Protein AF-A0A1Y4H866-F1 (afdb_monomer_lite)

Sequence (263 aa):
MHLIFSERKLLPEPDIKRATRSVLYDETGKRVRTKKEITGEDGQIRKGCTVIKKGEVYESHLFTVKDDKFKSEPFLREVKEIYTDLINRHISDPEQQLKVFDKNSVYLPTKKIGKNNPKAAEIEADNAARQEWNRTADMALLSGISEAKILEVKQTEIHEKASQSIKSKGWLPNLFRRIVAKAKDFLQNLIREKDMPPKPTLDIDMAEFRYMRNLMIKVQDKAREIKTLQDKVLPQLKQQLADTKGLFKGKERKALEVKIKET

pLDDT: mean 83.01, std 7.85, range [55.38, 96.31]

Foldseek 3Di:
DDDDDPQKDFDPDKPWDFAQAKWKAALVRDTDDDPVVQADPVRHGPPRIDIHHGGGTDDIHGIDDGDCCCVDPVSVVVVVVVVLVVVQVVDPDPVPRDPVPPPLFLADDQDDADPPDPCRVLSVLLRVLRVLSVVLVVLLVVLVNDRVVSSVLCCVQQVVQVVVCCVPPNDDSVSNSVSSVVSSVVSVVVSVVSPDDPDDDPPDDPVVVVVVVVVVVVVVVVVVVVCCCVVPVLVVLVVVLVVPDDPPCVVVNVVSVVVSVVD

Radius of gyration: 46.38 Å; chains: 1; bounding box: 94×45×142 Å

Structure (mmCIF, N/CA/C/O backbone):
data_AF-A0A1Y4H866-F1
#
_entry.id   AF-A0A1Y4H866-F1
#
loop_
_atom_site.group_PDB
_atom_site.id
_atom_site.type_symbol
_atom_site.label_atom_id
_atom_site.label_alt_id
_atom_site.label_comp_id
_atom_site.label_asym_id
_atom_site.label_entity_id
_atom_site.label_seq_id
_atom_site.pdbx_PDB_ins_code
_atom_site.Cartn_x
_atom_site.Cartn_y
_atom_site.Cartn_z
_atom_site.occupancy
_atom_site.B_iso_or_equiv
_atom_site.auth_seq_id
_atom_site.auth_comp_id
_atom_site.auth_asym_id
_atom_site.auth_atom_id
_atom_site.pdbx_PDB_model_num
ATOM 1 N N . MET A 1 1 ? 1.842 -8.887 -15.127 1.00 55.38 1 MET A N 1
ATOM 2 C CA . MET A 1 1 ? 2.312 -9.384 -16.441 1.00 55.38 1 MET A CA 1
ATOM 3 C C . MET A 1 1 ? 3.584 -8.661 -16.846 1.00 55.38 1 MET A C 1
ATOM 5 O O . MET A 1 1 ? 3.682 -7.462 -16.604 1.00 55.38 1 MET A O 1
ATOM 9 N N . HIS A 1 2 ? 4.545 -9.374 -17.434 1.00 57.66 2 HIS A N 1
ATOM 10 C CA . HIS A 1 2 ? 5.769 -8.793 -17.990 1.00 57.66 2 HIS A CA 1
ATOM 11 C C . HIS A 1 2 ? 5.734 -8.976 -19.510 1.00 57.66 2 HIS A C 1
ATOM 13 O O . HIS A 1 2 ? 5.707 -10.107 -19.980 1.00 57.66 2 HIS A O 1
ATOM 19 N N . LEU A 1 3 ? 5.697 -7.875 -20.263 1.00 64.75 3 LEU A N 1
ATOM 20 C CA . LEU A 1 3 ? 5.740 -7.893 -21.727 1.00 64.75 3 LEU A CA 1
ATOM 21 C C . LEU A 1 3 ? 7.200 -7.777 -22.178 1.00 64.75 3 LEU A C 1
ATOM 23 O O . LEU A 1 3 ? 7.911 -6.874 -21.728 1.00 64.75 3 LEU A O 1
ATOM 27 N N . ILE A 1 4 ? 7.645 -8.693 -23.040 1.00 67.75 4 ILE A N 1
ATOM 28 C CA . ILE A 1 4 ? 8.992 -8.699 -23.619 1.00 67.75 4 ILE A CA 1
ATOM 29 C C . ILE A 1 4 ? 8.857 -8.345 -25.098 1.00 67.75 4 ILE A C 1
ATOM 31 O O . ILE A 1 4 ? 8.162 -9.036 -25.837 1.00 67.75 4 ILE A O 1
ATOM 35 N N . PHE A 1 5 ? 9.522 -7.272 -25.524 1.00 70.25 5 PHE A N 1
ATOM 36 C CA . PHE A 1 5 ? 9.518 -6.823 -26.914 1.00 70.25 5 PHE A CA 1
ATOM 37 C C . PHE A 1 5 ? 10.881 -7.049 -27.554 1.00 70.25 5 PHE A C 1
ATOM 39 O O . PHE A 1 5 ? 11.921 -6.828 -26.930 1.00 70.25 5 PHE A O 1
ATOM 46 N N . SER A 1 6 ? 10.883 -7.431 -28.829 1.00 75.94 6 SER A N 1
ATOM 47 C CA . SER A 1 6 ? 12.084 -7.398 -29.656 1.00 75.94 6 SER A CA 1
ATOM 48 C C . SER A 1 6 ? 12.411 -5.943 -30.016 1.00 75.94 6 SER A C 1
ATOM 50 O O . SER A 1 6 ? 11.954 -5.424 -31.031 1.00 75.94 6 SER A O 1
ATOM 52 N N . GLU A 1 7 ? 13.211 -5.276 -29.180 1.00 79.06 7 GLU A N 1
ATOM 53 C CA . GLU A 1 7 ? 13.666 -3.884 -29.390 1.00 79.06 7 GLU A CA 1
ATOM 54 C C . GLU A 1 7 ? 14.573 -3.711 -30.624 1.00 79.06 7 GLU A C 1
ATOM 56 O O . GLU A 1 7 ? 14.937 -2.591 -30.984 1.00 79.06 7 GLU A O 1
ATOM 61 N N . ARG A 1 8 ? 15.009 -4.821 -31.230 1.00 81.00 8 ARG A N 1
ATOM 62 C CA . ARG A 1 8 ? 15.914 -4.857 -32.378 1.00 81.00 8 ARG A CA 1
ATOM 63 C C . ARG A 1 8 ? 15.348 -5.763 -33.458 1.00 81.00 8 ARG A C 1
ATOM 65 O O . ARG A 1 8 ? 14.763 -6.801 -33.150 1.00 81.00 8 ARG A O 1
ATOM 72 N N . LYS A 1 9 ? 15.576 -5.389 -34.713 1.00 82.31 9 LYS A N 1
ATOM 73 C CA . LYS A 1 9 ? 15.260 -6.213 -35.881 1.00 82.31 9 LYS A CA 1
ATOM 74 C C . LYS A 1 9 ? 16.541 -6.830 -36.425 1.00 82.31 9 LYS A C 1
ATOM 76 O O . LYS A 1 9 ? 17.627 -6.280 -36.231 1.00 82.31 9 LYS A O 1
ATOM 81 N N . LEU A 1 10 ? 16.409 -7.984 -37.070 1.00 84.62 10 LEU A N 1
ATOM 82 C CA . LEU A 1 10 ? 17.507 -8.591 -37.813 1.00 84.62 10 LEU A CA 1
ATOM 83 C C . LEU A 1 10 ? 17.876 -7.662 -38.978 1.00 84.62 10 LEU A C 1
ATOM 85 O O . LEU A 1 10 ? 16.984 -7.160 -39.665 1.00 84.62 10 LEU A O 1
ATOM 89 N N . LEU A 1 11 ? 19.168 -7.408 -39.172 1.00 82.88 11 LEU A N 1
ATOM 90 C CA . LEU A 1 11 ? 19.637 -6.699 -40.358 1.00 82.88 11 LEU A CA 1
ATOM 91 C C . LEU A 1 11 ? 19.456 -7.602 -41.592 1.00 82.88 11 LEU A C 1
ATOM 93 O O . LEU A 1 11 ? 19.709 -8.803 -41.489 1.00 82.88 11 LEU A O 1
ATOM 97 N N . PRO A 1 12 ? 19.028 -7.055 -42.746 1.00 80.62 12 PRO A N 1
ATOM 98 C CA . PRO A 1 12 ? 18.899 -7.834 -43.978 1.00 80.62 12 PRO A CA 1
ATOM 99 C C . PRO A 1 12 ? 20.251 -8.394 -44.440 1.00 80.62 12 PRO A C 1
ATOM 101 O O . PRO A 1 12 ? 20.313 -9.511 -44.943 1.00 80.62 12 PRO A O 1
ATOM 104 N N . GLU A 1 13 ? 21.333 -7.655 -44.190 1.00 81.31 13 GLU A N 1
ATOM 105 C CA . GLU A 1 13 ? 22.706 -8.108 -44.383 1.00 81.31 13 GLU A CA 1
ATOM 106 C C . GLU A 1 13 ? 23.484 -7.923 -43.071 1.00 81.31 13 GLU A C 1
ATOM 108 O O . GLU A 1 13 ? 23.478 -6.823 -42.508 1.00 81.31 13 GLU A O 1
ATOM 113 N N . PRO A 1 14 ? 24.127 -8.975 -42.535 1.00 80.31 14 PRO A N 1
ATOM 114 C CA . PRO A 1 14 ? 24.898 -8.866 -41.304 1.00 80.31 14 PRO A CA 1
ATOM 115 C C . PRO A 1 14 ? 26.191 -8.079 -41.553 1.00 80.31 14 PRO A C 1
ATOM 117 O O . PRO A 1 14 ? 26.956 -8.399 -42.463 1.00 80.31 14 PRO A O 1
ATOM 120 N N . ASP A 1 15 ? 26.480 -7.093 -40.702 1.00 78.81 15 ASP A N 1
ATOM 121 C CA . ASP A 1 15 ? 27.763 -6.387 -40.733 1.00 78.81 15 ASP A CA 1
ATOM 122 C C . ASP A 1 15 ? 28.822 -7.265 -40.050 1.00 78.81 15 ASP A C 1
ATOM 124 O O . ASP A 1 15 ? 28.868 -7.409 -38.824 1.00 78.81 15 ASP A O 1
ATOM 128 N N . ILE A 1 16 ? 29.619 -7.947 -40.874 1.00 81.19 16 ILE A N 1
ATOM 129 C CA . ILE A 1 16 ? 30.634 -8.913 -40.454 1.00 81.19 16 ILE A CA 1
ATOM 130 C C . ILE A 1 16 ? 32.011 -8.309 -40.715 1.00 81.19 16 ILE A C 1
ATOM 132 O O . ILE A 1 16 ? 32.493 -8.286 -41.853 1.00 81.19 16 ILE A O 1
ATOM 136 N N . LYS A 1 17 ? 32.705 -7.897 -39.651 1.00 81.19 17 LYS A N 1
ATOM 137 C CA . LYS A 1 17 ? 34.075 -7.396 -39.771 1.00 81.19 17 LYS A CA 1
ATOM 138 C C . LYS A 1 17 ? 35.058 -8.559 -39.794 1.00 81.19 17 LYS A C 1
ATOM 140 O O . LYS A 1 17 ? 35.229 -9.298 -38.819 1.00 81.19 17 LYS A O 1
ATOM 145 N N . ARG A 1 18 ? 35.727 -8.705 -40.937 1.00 82.25 18 ARG A N 1
ATOM 146 C CA . ARG A 1 18 ? 36.783 -9.697 -41.166 1.00 82.25 18 ARG A CA 1
ATOM 147 C C . ARG A 1 18 ? 38.153 -9.068 -40.978 1.00 82.25 18 ARG A C 1
ATOM 149 O O . ARG A 1 18 ? 38.421 -7.960 -41.441 1.00 82.25 18 ARG A O 1
ATOM 156 N N . ALA A 1 19 ? 39.044 -9.794 -40.318 1.00 80.88 19 ALA A N 1
ATOM 157 C CA . ALA A 1 19 ? 40.406 -9.345 -40.093 1.00 80.88 19 ALA A CA 1
ATOM 158 C C . ALA A 1 19 ? 41.196 -9.329 -41.417 1.00 80.88 19 ALA A C 1
ATOM 160 O O . ALA A 1 19 ? 41.530 -10.374 -41.973 1.00 80.88 19 ALA A O 1
ATOM 161 N N . THR A 1 20 ? 41.551 -8.145 -41.922 1.00 74.88 20 THR A N 1
ATOM 162 C CA . THR A 1 20 ? 42.418 -7.985 -43.111 1.00 74.88 20 THR A CA 1
ATOM 163 C C . THR A 1 20 ? 43.868 -8.408 -42.858 1.00 74.88 20 THR A C 1
ATOM 165 O O . THR A 1 20 ? 44.584 -8.783 -43.787 1.00 74.88 20 THR A O 1
ATOM 168 N N . ARG A 1 21 ? 44.301 -8.389 -41.594 1.00 78.12 21 ARG A N 1
ATOM 169 C CA . ARG A 1 21 ? 45.592 -8.884 -41.090 1.00 78.12 21 ARG A CA 1
ATOM 170 C C . ARG A 1 21 ? 45.378 -9.538 -39.730 1.00 78.12 21 ARG A C 1
ATOM 172 O O . ARG A 1 21 ? 44.394 -9.214 -39.074 1.00 78.12 21 ARG A O 1
ATOM 179 N N . SER A 1 22 ? 46.297 -10.396 -39.291 1.00 81.62 22 SER A N 1
ATOM 180 C CA . SER A 1 22 ? 46.205 -11.007 -37.961 1.00 81.62 22 SER A CA 1
ATOM 181 C C . SER A 1 22 ? 46.124 -9.936 -36.867 1.00 81.62 22 SER A C 1
ATOM 183 O O . SER A 1 22 ? 46.970 -9.037 -36.820 1.00 81.62 22 SER A O 1
ATOM 185 N N . VAL A 1 23 ? 45.112 -10.026 -36.007 1.00 82.00 23 VAL A N 1
ATOM 186 C CA . VAL A 1 23 ? 44.887 -9.115 -34.878 1.00 82.00 23 VAL A CA 1
ATOM 187 C C . VAL A 1 23 ? 45.177 -9.870 -33.586 1.00 82.00 23 VAL A C 1
ATOM 189 O O . VAL A 1 23 ? 44.741 -11.005 -33.417 1.00 82.00 23 VAL A O 1
ATOM 192 N N . LEU A 1 24 ? 45.954 -9.252 -32.700 1.00 83.69 24 LEU A N 1
ATOM 193 C CA . LEU A 1 24 ? 46.428 -9.850 -31.456 1.00 83.69 24 LEU A CA 1
ATOM 194 C C . LEU A 1 24 ? 45.836 -9.080 -30.277 1.00 83.69 24 LEU A C 1
ATOM 196 O O . LEU A 1 24 ? 45.840 -7.846 -30.303 1.00 83.69 24 LEU A O 1
ATOM 200 N N . TYR A 1 25 ? 45.362 -9.799 -29.265 1.00 82.31 25 TYR A N 1
ATOM 201 C CA . TYR A 1 25 ? 44.835 -9.240 -28.023 1.00 82.31 25 TYR A CA 1
ATOM 202 C C . TYR A 1 25 ? 45.591 -9.810 -26.823 1.00 82.31 25 TYR A C 1
ATOM 204 O O . TYR A 1 25 ? 45.854 -11.015 -26.785 1.00 82.31 25 TYR A O 1
ATOM 212 N N . ASP A 1 26 ? 45.939 -8.941 -25.873 1.00 81.19 26 ASP A N 1
ATOM 213 C CA . ASP A 1 26 ? 46.506 -9.342 -24.583 1.00 81.19 26 ASP A CA 1
ATOM 214 C C . ASP A 1 26 ? 45.442 -9.918 -23.633 1.00 81.19 26 ASP A C 1
ATOM 216 O O . ASP A 1 26 ? 44.251 -9.957 -23.946 1.00 81.19 26 ASP A O 1
ATOM 220 N N . GLU A 1 27 ? 45.880 -10.332 -22.444 1.00 81.62 27 GLU A N 1
ATOM 221 C CA . GLU A 1 27 ? 45.043 -10.888 -21.370 1.00 81.62 27 GLU A CA 1
ATOM 222 C C . GLU A 1 27 ? 43.963 -9.906 -20.869 1.00 81.62 27 GLU A C 1
ATOM 224 O O . GLU A 1 27 ? 42.974 -10.321 -20.270 1.00 81.62 27 GLU A O 1
ATOM 229 N N . THR A 1 28 ? 44.118 -8.604 -21.141 1.00 78.62 28 THR A N 1
ATOM 230 C CA . THR A 1 28 ? 43.157 -7.549 -20.776 1.00 78.62 28 THR A CA 1
ATOM 231 C C . THR A 1 28 ? 42.205 -7.171 -21.915 1.00 78.62 28 THR A C 1
ATOM 233 O O . THR A 1 28 ? 41.346 -6.305 -21.740 1.00 78.62 28 THR A O 1
ATOM 236 N N . GLY A 1 29 ? 42.338 -7.806 -23.086 1.00 76.44 29 GLY A N 1
ATOM 237 C CA . GLY A 1 29 ? 41.545 -7.513 -24.279 1.00 76.44 29 GLY A CA 1
ATOM 238 C C . GLY A 1 29 ? 41.996 -6.264 -25.046 1.00 76.44 29 GLY A C 1
ATOM 239 O O . GLY A 1 29 ? 41.266 -5.787 -25.920 1.00 76.44 29 GLY A O 1
ATOM 240 N N . LYS A 1 30 ? 43.185 -5.713 -24.765 1.00 82.12 30 LYS A N 1
ATOM 241 C CA . LYS A 1 30 ? 43.762 -4.606 -25.542 1.00 82.12 30 LYS A CA 1
ATOM 242 C C . LYS A 1 30 ? 44.491 -5.133 -26.768 1.00 82.12 30 LYS A C 1
ATOM 244 O O . LYS A 1 30 ? 45.112 -6.192 -26.757 1.00 82.12 30 LYS A O 1
ATOM 249 N N . ARG A 1 31 ? 44.420 -4.363 -27.856 1.00 80.94 31 ARG A N 1
ATOM 250 C CA . ARG A 1 31 ? 45.059 -4.717 -29.124 1.00 80.94 31 ARG A CA 1
ATOM 251 C C . ARG A 1 31 ? 46.572 -4.533 -29.039 1.00 80.94 31 ARG A C 1
ATOM 253 O O . ARG A 1 31 ? 47.057 -3.429 -28.806 1.00 80.94 31 ARG A O 1
ATOM 260 N N . VAL A 1 32 ? 47.289 -5.593 -29.369 1.00 80.69 32 VAL A N 1
ATOM 261 C CA . VAL A 1 32 ? 48.746 -5.672 -29.347 1.00 80.69 32 VAL A CA 1
ATOM 262 C C . VAL A 1 32 ? 49.313 -5.660 -30.768 1.00 80.69 32 VAL A C 1
ATOM 264 O O . VAL A 1 32 ? 48.685 -6.153 -31.711 1.00 80.69 32 VAL A O 1
ATOM 267 N N . ARG A 1 33 ? 50.496 -5.058 -30.953 1.00 74.44 33 ARG A N 1
ATOM 268 C CA . ARG A 1 33 ? 51.146 -4.950 -32.273 1.00 74.44 33 ARG A CA 1
ATOM 269 C C . ARG A 1 33 ? 51.961 -6.188 -32.632 1.00 74.44 33 ARG A C 1
ATOM 271 O O . ARG A 1 33 ? 52.024 -6.539 -33.809 1.00 74.44 33 ARG A O 1
ATOM 278 N N . THR A 1 34 ? 52.552 -6.854 -31.644 1.00 76.44 34 THR A N 1
ATOM 279 C CA . THR A 1 34 ? 53.580 -7.874 -31.875 1.00 76.44 34 THR A CA 1
ATOM 280 C C . THR A 1 34 ? 53.239 -9.200 -31.209 1.00 76.44 34 THR A C 1
ATOM 282 O O . THR A 1 34 ? 52.856 -9.250 -30.047 1.00 76.44 34 THR A O 1
ATOM 285 N N . LYS A 1 35 ? 53.463 -10.3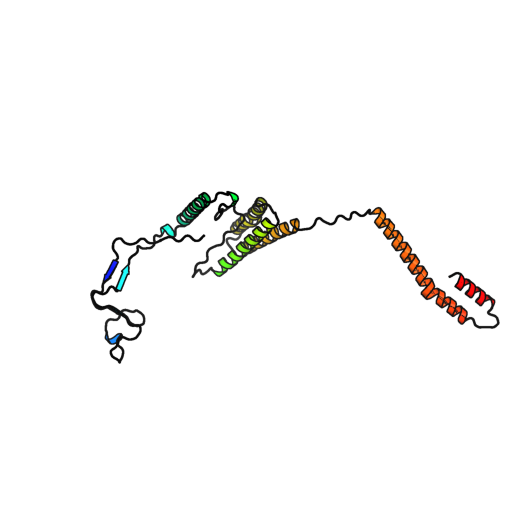16 -31.913 1.00 74.31 35 LYS A N 1
ATOM 286 C CA . LYS A 1 35 ? 53.209 -11.667 -31.377 1.00 74.31 35 LYS A CA 1
ATOM 287 C C . LYS A 1 35 ? 54.083 -12.004 -30.160 1.00 74.31 35 LYS A C 1
ATOM 289 O O . LYS A 1 35 ? 53.663 -12.782 -29.313 1.00 74.31 35 LYS A O 1
ATOM 294 N N . LYS A 1 36 ? 55.259 -11.379 -30.036 1.00 75.25 36 LYS A N 1
ATOM 295 C CA . LYS A 1 36 ? 56.174 -11.559 -28.896 1.00 75.25 36 LYS A CA 1
ATOM 296 C C . LYS A 1 36 ? 55.537 -11.192 -27.551 1.00 75.25 36 LYS A C 1
ATOM 298 O O . LYS A 1 36 ? 55.821 -11.841 -26.560 1.00 75.25 36 LYS A O 1
ATOM 303 N N . GLU A 1 37 ? 54.649 -10.204 -27.535 1.00 73.44 37 GLU A N 1
ATOM 304 C CA . GLU A 1 37 ? 54.013 -9.701 -26.309 1.00 73.44 37 GLU A CA 1
ATOM 305 C C . GLU A 1 37 ? 52.964 -10.673 -25.738 1.00 73.44 37 GLU A C 1
ATOM 307 O O . GLU A 1 37 ? 52.716 -10.679 -24.539 1.00 73.44 37 GLU A O 1
ATOM 312 N N . ILE A 1 38 ? 52.386 -11.535 -26.579 1.00 75.06 38 ILE A N 1
ATOM 313 C CA . ILE A 1 38 ? 51.362 -12.518 -26.183 1.00 75.06 38 ILE A CA 1
ATOM 314 C C . ILE A 1 38 ? 51.904 -13.951 -26.079 1.00 75.06 38 ILE A C 1
ATOM 316 O O . ILE A 1 38 ? 51.159 -14.873 -25.742 1.00 75.06 38 ILE A O 1
ATOM 320 N N . THR A 1 39 ? 53.179 -14.155 -26.416 1.00 77.00 39 THR A N 1
ATOM 321 C CA . THR A 1 39 ? 53.835 -15.467 -26.389 1.00 77.00 39 THR A CA 1
ATOM 322 C C . THR A 1 39 ? 54.546 -15.629 -25.041 1.00 77.00 39 THR A C 1
ATOM 324 O O . THR A 1 39 ? 55.224 -14.715 -24.570 1.00 77.00 39 THR A O 1
ATOM 327 N N . GLY A 1 40 ? 54.315 -16.750 -24.360 1.00 77.94 40 GLY A N 1
ATOM 328 C CA . GLY A 1 40 ? 55.024 -17.121 -23.134 1.00 77.94 40 GLY A CA 1
ATOM 329 C C . GLY A 1 40 ? 56.446 -17.602 -23.422 1.00 77.94 40 GLY A C 1
ATOM 330 O O . GLY A 1 40 ? 56.820 -17.790 -24.580 1.00 77.94 40 GLY A O 1
ATOM 331 N N . GLU A 1 41 ? 57.232 -17.823 -22.370 1.00 72.50 41 GLU A N 1
ATOM 332 C CA . GLU A 1 41 ? 58.602 -18.355 -22.479 1.00 72.50 41 GLU A CA 1
ATOM 333 C C . GLU A 1 41 ? 58.634 -19.739 -23.161 1.00 72.50 41 GLU A C 1
ATOM 335 O O . GLU A 1 41 ? 59.573 -20.046 -23.888 1.00 72.50 41 GLU A O 1
ATOM 340 N N . ASP A 1 42 ? 57.533 -20.494 -23.074 1.00 71.50 42 ASP A N 1
ATOM 341 C CA . ASP A 1 42 ? 57.345 -21.814 -23.697 1.00 71.50 42 ASP A CA 1
ATOM 342 C C . ASP A 1 42 ? 56.988 -21.768 -25.201 1.00 71.50 42 ASP A C 1
ATOM 344 O O . ASP A 1 42 ? 56.638 -22.784 -25.804 1.00 71.50 42 ASP A O 1
ATOM 348 N N . GLY A 1 43 ? 56.976 -20.585 -25.829 1.00 70.81 43 GLY A N 1
ATOM 349 C CA . GLY A 1 43 ? 56.615 -20.417 -27.246 1.00 70.81 43 GLY A CA 1
ATOM 350 C C . GLY A 1 43 ? 55.117 -20.565 -27.563 1.00 70.81 43 GLY A C 1
ATOM 351 O O . GLY A 1 43 ? 54.705 -20.383 -28.713 1.00 70.81 43 GLY A O 1
ATOM 352 N N . GLN A 1 44 ? 54.285 -20.849 -26.557 1.00 77.38 44 GLN A N 1
ATOM 353 C CA . GLN A 1 44 ? 52.825 -20.915 -26.668 1.00 77.38 44 GLN A CA 1
ATOM 354 C C . GLN A 1 44 ? 52.162 -19.569 -26.331 1.00 77.38 44 GLN A C 1
ATOM 356 O O . GLN A 1 44 ? 52.740 -18.716 -25.656 1.00 77.38 44 GLN A O 1
ATOM 361 N N . ILE A 1 45 ? 50.934 -19.358 -26.817 1.00 77.50 45 ILE A N 1
ATOM 362 C CA . ILE A 1 45 ? 50.145 -18.156 -26.504 1.00 77.50 45 ILE A CA 1
ATOM 363 C C . ILE A 1 45 ? 49.735 -18.216 -25.026 1.00 77.50 45 ILE A C 1
ATOM 365 O O . ILE A 1 45 ? 49.219 -19.238 -24.572 1.00 77.50 45 ILE A O 1
ATOM 369 N N . ARG A 1 46 ? 49.961 -17.129 -24.277 1.00 77.69 46 ARG A N 1
ATOM 370 C CA . ARG A 1 46 ? 49.602 -17.050 -22.852 1.00 77.69 46 ARG A CA 1
ATOM 371 C C . ARG A 1 46 ? 48.096 -17.235 -22.656 1.00 77.69 46 ARG A C 1
ATOM 373 O O . ARG A 1 46 ? 47.292 -16.799 -23.484 1.00 77.69 46 ARG A O 1
ATOM 380 N N . LYS A 1 47 ? 47.705 -17.884 -21.555 1.00 76.00 47 LYS A N 1
ATOM 381 C CA . LYS A 1 47 ? 46.294 -18.127 -21.219 1.00 76.00 47 LYS A CA 1
ATOM 382 C C . LYS A 1 47 ? 45.562 -16.785 -21.087 1.00 76.00 47 LYS A C 1
ATOM 384 O O . LYS A 1 47 ? 45.903 -15.994 -20.222 1.00 76.00 47 LYS A O 1
ATOM 389 N N . GLY A 1 48 ? 44.562 -16.549 -21.938 1.00 75.69 48 GLY A N 1
ATOM 390 C CA . GLY A 1 48 ? 43.789 -15.298 -21.976 1.00 75.69 48 GLY A CA 1
ATOM 391 C C . GLY A 1 48 ? 44.119 -14.376 -23.156 1.00 75.69 48 GLY A C 1
ATOM 392 O O . GLY A 1 48 ? 43.308 -13.517 -23.489 1.00 75.69 48 GLY A O 1
ATOM 393 N N . CYS A 1 49 ? 45.240 -14.588 -23.853 1.00 78.69 49 CYS A N 1
ATOM 394 C CA . CYS A 1 49 ? 45.552 -13.874 -25.092 1.00 78.69 49 CYS A CA 1
ATOM 395 C C . CYS A 1 49 ? 44.799 -14.484 -26.284 1.00 78.69 49 CYS A C 1
ATOM 397 O O . CYS A 1 49 ? 44.781 -15.703 -26.466 1.00 78.69 49 CYS A O 1
ATOM 399 N N . THR A 1 50 ? 44.220 -13.638 -27.140 1.00 78.38 50 THR A N 1
ATOM 400 C CA . THR A 1 50 ? 43.433 -14.081 -28.307 1.00 78.38 50 THR A CA 1
ATOM 401 C C . THR A 1 50 ? 44.111 -13.656 -29.607 1.00 78.38 50 THR A C 1
ATOM 403 O O . THR A 1 50 ? 44.498 -12.498 -29.773 1.00 78.38 50 THR A O 1
ATOM 406 N N . VAL A 1 51 ? 44.249 -14.588 -30.554 1.00 82.12 51 VAL A N 1
ATOM 407 C CA . VAL A 1 51 ? 44.807 -14.327 -31.888 1.00 82.12 51 VAL A CA 1
ATOM 408 C C . VAL A 1 51 ? 43.737 -14.580 -32.927 1.00 82.12 51 VAL A C 1
ATOM 410 O O . VAL A 1 51 ? 43.305 -15.714 -33.096 1.00 82.12 51 VAL A O 1
ATOM 413 N N . ILE A 1 52 ? 43.364 -13.529 -33.648 1.00 82.19 52 ILE A N 1
ATOM 414 C CA . ILE A 1 52 ? 42.430 -13.612 -34.765 1.00 82.19 52 ILE A CA 1
ATOM 415 C C . ILE A 1 52 ? 43.247 -13.591 -36.048 1.00 82.19 52 ILE A C 1
ATOM 417 O O . ILE A 1 52 ? 43.972 -12.628 -36.319 1.00 82.19 52 ILE A O 1
ATOM 421 N N . LYS A 1 53 ? 43.185 -14.667 -36.829 1.00 83.06 53 LYS A N 1
ATOM 422 C CA . LYS A 1 53 ? 43.956 -14.799 -38.068 1.00 83.06 53 LYS A CA 1
ATOM 423 C C . LYS A 1 53 ? 43.345 -13.956 -39.182 1.00 83.06 53 LYS A C 1
ATOM 425 O O . LYS A 1 53 ? 42.188 -13.546 -39.148 1.00 83.06 53 LYS A O 1
ATOM 430 N N . LYS A 1 54 ? 44.148 -13.698 -40.214 1.00 82.25 54 LYS A N 1
ATOM 431 C CA . LYS A 1 54 ? 43.671 -13.029 -41.427 1.00 82.25 54 LYS A CA 1
ATOM 432 C C . LYS A 1 54 ? 42.527 -13.844 -42.045 1.00 82.25 54 LYS A C 1
ATOM 434 O O . LYS A 1 54 ? 42.689 -15.035 -42.280 1.00 82.25 54 LYS A O 1
ATOM 439 N N . GLY A 1 55 ? 41.404 -13.187 -42.319 1.00 77.44 55 GLY A N 1
ATOM 440 C CA . GLY A 1 55 ? 40.190 -13.792 -42.875 1.00 77.44 55 GLY A CA 1
ATOM 441 C C . GLY A 1 55 ? 39.168 -14.260 -41.834 1.00 77.44 55 GLY A C 1
ATOM 442 O O . GLY A 1 55 ? 38.007 -14.459 -42.198 1.00 77.44 55 GLY A O 1
ATOM 443 N N . GLU A 1 56 ? 39.555 -14.373 -40.559 1.00 81.94 56 GLU A N 1
ATOM 444 C CA . GLU A 1 56 ? 38.631 -14.709 -39.474 1.00 81.94 56 GLU A CA 1
ATOM 445 C C . GLU A 1 56 ? 37.753 -13.503 -39.106 1.00 81.94 56 GLU A C 1
ATOM 447 O O . GLU A 1 56 ? 38.149 -12.336 -39.226 1.00 81.94 56 GLU A O 1
ATOM 452 N N . VAL A 1 57 ? 36.522 -13.798 -38.694 1.00 80.56 57 VAL A N 1
ATOM 453 C CA . VAL A 1 57 ? 35.545 -12.805 -38.243 1.00 80.56 57 VAL A CA 1
ATOM 454 C C . VAL A 1 57 ? 35.862 -12.448 -36.799 1.00 80.56 57 VAL A C 1
ATOM 456 O O . VAL A 1 57 ? 35.914 -13.336 -35.953 1.00 80.56 57 VAL A O 1
ATOM 459 N N . TYR A 1 58 ? 36.060 -11.161 -36.516 1.00 75.31 58 TYR A N 1
ATOM 460 C CA . TYR A 1 58 ? 36.305 -10.692 -35.147 1.00 75.31 58 TYR A CA 1
ATOM 461 C C . TYR A 1 58 ? 35.117 -9.958 -34.531 1.00 75.31 58 TYR A C 1
ATOM 463 O O . TYR A 1 58 ? 35.033 -9.848 -33.312 1.00 75.31 58 TYR A O 1
ATOM 471 N N . GLU A 1 59 ? 34.200 -9.452 -35.353 1.00 79.38 59 GLU A N 1
ATOM 472 C CA . GLU A 1 59 ? 33.001 -8.764 -34.892 1.00 79.38 59 GLU A CA 1
ATOM 473 C C . GLU A 1 59 ? 31.858 -9.044 -35.868 1.00 79.38 59 GLU A C 1
ATOM 475 O O . GLU A 1 59 ? 32.051 -9.035 -37.086 1.00 79.38 59 GLU A O 1
ATOM 480 N N . SER A 1 60 ? 30.673 -9.321 -35.329 1.00 79.12 60 SER A N 1
ATOM 481 C CA . SER A 1 60 ? 29.458 -9.496 -36.122 1.00 79.12 60 SER A CA 1
ATOM 482 C C . SER A 1 60 ? 28.321 -8.699 -35.490 1.00 79.12 60 SER A C 1
ATOM 484 O O . SER A 1 60 ? 27.984 -8.886 -34.319 1.00 79.12 60 SER A O 1
ATOM 486 N N . HIS A 1 61 ? 27.734 -7.789 -36.261 1.00 79.81 61 HIS A N 1
ATOM 487 C CA . HIS A 1 61 ? 26.527 -7.064 -35.888 1.00 79.81 61 HIS A CA 1
ATOM 488 C C . HIS A 1 61 ? 25.361 -7.598 -36.722 1.00 79.81 61 HIS A C 1
ATOM 490 O O . HIS A 1 61 ? 25.221 -7.293 -37.902 1.00 79.81 61 HIS A O 1
ATOM 496 N N . LEU A 1 62 ? 24.525 -8.428 -36.093 1.00 82.56 62 LEU A N 1
ATOM 497 C CA . LEU A 1 62 ? 23.374 -9.068 -36.743 1.00 82.56 62 LEU A CA 1
ATOM 498 C C . LEU A 1 62 ? 22.071 -8.269 -36.589 1.00 82.56 62 LEU A C 1
ATOM 500 O O . LEU A 1 62 ? 21.091 -8.534 -37.279 1.00 82.56 62 LEU A O 1
ATOM 504 N N . PHE A 1 63 ? 22.033 -7.320 -35.656 1.00 84.81 63 PHE A N 1
ATOM 505 C CA . PHE A 1 63 ? 20.813 -6.627 -35.256 1.00 84.81 63 PHE A CA 1
ATOM 506 C C . PHE A 1 63 ? 20.956 -5.118 -35.403 1.00 84.81 63 PHE A C 1
ATOM 508 O O . PHE A 1 63 ? 22.040 -4.567 -35.212 1.00 84.81 63 PHE A O 1
ATOM 515 N N . THR A 1 64 ? 19.835 -4.446 -35.656 1.00 81.44 64 THR A N 1
ATOM 516 C CA . THR A 1 64 ? 19.761 -2.984 -35.650 1.00 81.44 64 THR A CA 1
ATOM 517 C C . THR A 1 64 ? 20.070 -2.408 -34.266 1.00 81.44 64 THR A C 1
ATOM 519 O O . THR A 1 64 ? 19.988 -3.086 -33.232 1.00 81.44 64 THR A O 1
ATOM 522 N N . VAL A 1 65 ? 20.357 -1.104 -34.233 1.00 81.88 65 VAL A N 1
ATOM 523 C CA . VAL A 1 65 ? 20.319 -0.325 -32.989 1.00 81.88 65 VAL A CA 1
ATOM 524 C C . VAL A 1 65 ? 18.935 -0.480 -32.348 1.00 81.88 65 VAL A C 1
ATOM 526 O O . VAL A 1 65 ? 17.940 -0.743 -33.030 1.00 81.88 65 VAL A O 1
ATOM 529 N N . LYS A 1 66 ? 18.888 -0.387 -31.016 1.00 80.50 66 LYS A N 1
ATOM 530 C CA . LYS A 1 66 ? 17.626 -0.433 -30.275 1.00 80.50 66 LYS A CA 1
ATOM 531 C C . LYS A 1 66 ? 16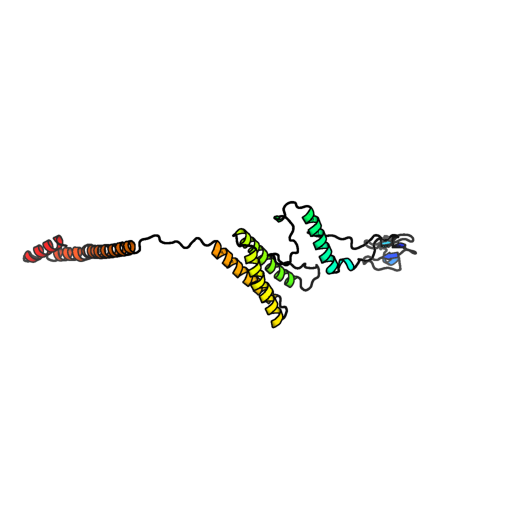.734 0.713 -30.733 1.00 80.50 66 LYS A C 1
ATOM 533 O O . LYS A 1 66 ? 17.178 1.856 -30.718 1.0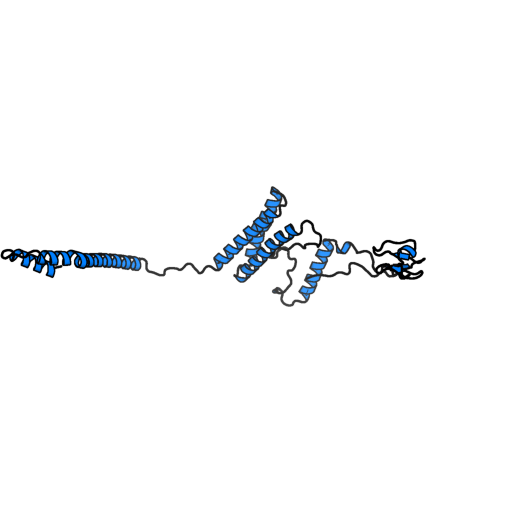0 80.50 66 LYS A O 1
ATOM 538 N N . ASP A 1 67 ? 15.499 0.398 -31.091 1.00 79.25 67 ASP A N 1
ATOM 539 C CA . ASP A 1 67 ? 14.514 1.416 -31.426 1.00 79.25 67 ASP A CA 1
ATOM 540 C C . ASP A 1 67 ? 14.050 2.122 -30.138 1.00 79.25 67 ASP A C 1
ATOM 542 O O . ASP A 1 67 ? 13.518 1.504 -29.209 1.00 79.25 67 ASP A O 1
ATOM 546 N N . ASP A 1 68 ? 14.292 3.431 -30.065 1.00 78.06 68 ASP A N 1
ATOM 547 C CA . ASP A 1 68 ? 13.953 4.250 -28.902 1.00 78.06 68 ASP A CA 1
ATOM 548 C C . ASP A 1 68 ? 12.439 4.441 -28.734 1.00 78.06 68 ASP A C 1
ATOM 550 O O . ASP A 1 68 ? 11.984 4.765 -27.632 1.00 78.06 68 ASP A O 1
ATOM 554 N N . LYS A 1 69 ? 11.632 4.132 -29.759 1.00 77.00 69 LYS A N 1
ATOM 555 C CA . LYS A 1 69 ? 10.168 4.109 -29.652 1.00 77.00 69 LYS A CA 1
ATOM 556 C C . LYS A 1 69 ? 9.694 3.162 -28.548 1.00 77.00 69 LYS A C 1
ATOM 558 O O . LYS A 1 69 ? 8.772 3.514 -27.815 1.00 77.00 69 LYS A O 1
ATOM 563 N N . PHE A 1 70 ? 10.360 2.020 -28.350 1.00 71.50 70 PHE A N 1
ATOM 564 C CA . PHE A 1 70 ? 10.018 1.060 -27.287 1.00 71.50 70 PHE A CA 1
ATOM 565 C C . PHE A 1 70 ? 10.292 1.590 -25.874 1.00 71.50 70 PHE A C 1
ATOM 567 O O . PHE A 1 70 ? 9.720 1.089 -24.906 1.00 71.50 70 PHE A O 1
ATOM 574 N N . LYS A 1 71 ? 11.147 2.611 -25.740 1.00 68.31 71 LYS A N 1
ATOM 575 C CA . LYS A 1 71 ? 11.414 3.287 -24.464 1.00 68.31 71 LYS A CA 1
ATOM 576 C C . LYS A 1 71 ? 10.470 4.457 -24.204 1.00 68.31 71 LYS A C 1
ATOM 578 O O . LYS A 1 71 ? 10.463 4.978 -23.091 1.00 68.31 71 LYS A O 1
ATOM 583 N N . SER A 1 72 ? 9.704 4.887 -25.206 1.00 77.19 72 SER A N 1
ATOM 584 C CA . SER A 1 72 ? 8.768 5.994 -25.044 1.00 77.19 72 SER A CA 1
ATOM 585 C C . SER A 1 72 ? 7.631 5.605 -24.086 1.00 77.19 72 SER A C 1
ATOM 587 O O . SER A 1 72 ? 7.051 4.521 -24.179 1.00 77.19 72 SER A O 1
ATOM 589 N N . GLU A 1 73 ? 7.304 6.496 -23.144 1.00 69.00 73 GLU A N 1
ATOM 590 C CA . GLU A 1 73 ? 6.142 6.333 -22.261 1.00 69.00 73 GLU A CA 1
ATOM 591 C C . GLU A 1 73 ? 4.814 6.087 -22.997 1.00 69.00 73 GLU A C 1
ATOM 593 O O . GLU A 1 73 ? 4.080 5.202 -22.546 1.00 69.00 73 GLU A O 1
ATOM 598 N N . PRO A 1 74 ? 4.472 6.811 -24.088 1.00 76.94 74 PRO A N 1
ATOM 599 C CA . PRO A 1 74 ? 3.208 6.581 -24.786 1.00 76.94 74 PRO A CA 1
ATOM 600 C C . PRO A 1 74 ? 3.112 5.161 -25.346 1.00 76.94 74 PRO A C 1
ATOM 602 O O . PRO A 1 74 ? 2.113 4.492 -25.104 1.00 76.94 74 PRO A O 1
ATOM 605 N N . PHE A 1 75 ? 4.180 4.645 -25.964 1.00 78.31 75 PHE A N 1
ATOM 606 C CA . PHE A 1 75 ? 4.200 3.277 -26.486 1.00 78.31 75 PHE A CA 1
ATOM 607 C C . PHE A 1 75 ? 3.971 2.236 -25.383 1.00 78.31 75 PHE A C 1
ATOM 609 O O . PHE A 1 75 ? 3.163 1.323 -25.531 1.00 78.31 75 PHE A O 1
ATOM 616 N N . LEU A 1 76 ? 4.647 2.380 -24.239 1.00 72.19 76 LEU A N 1
ATOM 617 C CA . LEU A 1 76 ? 4.478 1.450 -23.121 1.00 72.19 76 LEU A CA 1
ATOM 618 C C . LEU A 1 76 ? 3.078 1.510 -22.503 1.00 72.19 76 LEU A C 1
ATOM 620 O O . LEU A 1 76 ? 2.651 0.515 -21.917 1.00 72.19 76 LEU A O 1
ATOM 624 N N . ARG A 1 77 ? 2.395 2.656 -22.581 1.00 73.44 77 ARG A N 1
ATOM 625 C CA . ARG A 1 77 ? 1.021 2.820 -22.097 1.00 73.44 77 ARG A CA 1
ATOM 626 C C . ARG A 1 77 ? 0.033 2.166 -23.056 1.00 73.44 77 ARG A C 1
ATOM 628 O O . ARG A 1 77 ? -0.672 1.255 -22.637 1.00 73.44 77 ARG A O 1
ATOM 635 N N . GLU A 1 78 ? 0.082 2.549 -24.329 1.00 79.12 78 GLU A N 1
ATOM 636 C CA . GLU A 1 78 ? -0.789 2.016 -25.382 1.00 79.12 78 GLU A CA 1
ATOM 637 C C . GLU A 1 78 ? -0.701 0.497 -25.453 1.00 79.12 78 GLU A C 1
ATOM 639 O O . GLU A 1 78 ? -1.705 -0.202 -25.412 1.00 79.12 78 GLU A O 1
ATOM 644 N N . VAL A 1 79 ? 0.514 -0.047 -25.489 1.00 79.31 79 VAL A N 1
ATOM 645 C CA . VAL A 1 79 ? 0.689 -1.485 -25.662 1.00 79.31 79 VAL A CA 1
ATOM 646 C C . VAL A 1 79 ? 0.184 -2.270 -24.447 1.00 79.31 79 VAL A C 1
ATOM 648 O O . VAL A 1 79 ? -0.391 -3.344 -24.607 1.00 79.31 79 VAL A O 1
ATOM 651 N N . LYS A 1 80 ? 0.349 -1.747 -23.226 1.00 76.81 80 LYS A N 1
ATOM 652 C CA . LYS A 1 80 ? -0.195 -2.396 -22.024 1.00 76.81 80 LYS A CA 1
ATOM 653 C C . LYS A 1 80 ? -1.718 -2.409 -22.025 1.00 76.81 80 LYS A C 1
ATOM 655 O O . LYS A 1 80 ? -2.284 -3.436 -21.667 1.00 76.81 80 LYS A O 1
ATOM 660 N N . GLU A 1 81 ? -2.351 -1.313 -22.426 1.00 78.44 81 GLU A N 1
ATOM 661 C CA . GLU A 1 81 ? -3.809 -1.218 -22.550 1.00 78.44 81 GLU A CA 1
ATOM 662 C C . GLU A 1 81 ? -4.309 -2.195 -23.627 1.00 78.44 81 GLU A C 1
ATOM 664 O O . GLU A 1 81 ? -5.092 -3.088 -23.317 1.00 78.44 81 GLU A O 1
ATOM 669 N N . ILE A 1 82 ? -3.722 -2.163 -24.831 1.00 82.12 82 ILE A N 1
ATOM 670 C CA . ILE A 1 82 ? -4.073 -3.052 -25.954 1.00 82.12 82 ILE A CA 1
ATOM 671 C C . ILE A 1 82 ? -3.987 -4.536 -25.573 1.00 82.12 82 ILE A C 1
ATOM 673 O O . ILE A 1 82 ? -4.893 -5.312 -25.881 1.00 82.12 82 ILE A O 1
ATOM 677 N N . TYR A 1 83 ? -2.900 -4.961 -24.922 1.00 81.50 83 TYR A N 1
ATOM 678 C CA . TYR A 1 83 ? -2.769 -6.360 -24.512 1.00 81.50 83 TYR A CA 1
ATOM 679 C C . TYR A 1 83 ? -3.723 -6.725 -23.375 1.00 81.50 83 TYR A C 1
ATOM 681 O O . TYR A 1 83 ? -4.206 -7.853 -23.347 1.00 81.50 83 TYR A O 1
ATOM 689 N N . THR A 1 84 ? -4.017 -5.799 -22.460 1.00 80.75 84 THR A N 1
ATOM 690 C CA . THR A 1 84 ? -5.003 -6.040 -21.396 1.00 80.75 84 THR A CA 1
ATOM 691 C C . THR A 1 84 ? -6.391 -6.241 -22.002 1.00 80.75 84 THR A C 1
ATOM 693 O O . THR A 1 84 ? -7.056 -7.219 -21.669 1.00 80.75 84 THR A O 1
ATOM 696 N N . ASP A 1 85 ? -6.774 -5.418 -22.981 1.00 82.44 85 ASP A N 1
ATOM 697 C CA . ASP A 1 85 ? -8.036 -5.555 -23.713 1.00 82.44 85 ASP A CA 1
ATOM 698 C C . ASP A 1 85 ? -8.112 -6.870 -24.495 1.00 82.44 85 ASP A C 1
ATOM 700 O O . ASP A 1 85 ? -9.132 -7.557 -24.469 1.00 82.44 85 ASP A O 1
ATOM 704 N N . LEU A 1 86 ? -7.027 -7.255 -25.177 1.00 85.75 86 LEU A N 1
ATOM 705 C CA . LEU A 1 86 ? -6.942 -8.537 -25.884 1.00 85.75 86 LEU A CA 1
ATOM 706 C C . LEU A 1 86 ? -7.152 -9.727 -24.946 1.00 85.75 86 LEU A C 1
ATOM 708 O O . LEU A 1 86 ? -7.877 -10.650 -25.303 1.00 85.75 86 LEU A O 1
ATOM 712 N N . ILE A 1 87 ? -6.549 -9.700 -23.756 1.00 84.12 87 ILE A N 1
ATOM 713 C CA . ILE A 1 87 ? -6.718 -10.768 -22.766 1.00 84.12 87 ILE A CA 1
ATOM 714 C C . ILE A 1 87 ? -8.145 -10.758 -22.213 1.00 84.12 87 ILE A C 1
ATOM 716 O O . ILE A 1 87 ? -8.771 -11.811 -22.135 1.00 84.12 87 ILE A O 1
ATOM 720 N N . ASN A 1 88 ? -8.693 -9.582 -21.899 1.00 85.69 88 ASN A N 1
ATOM 721 C CA . ASN A 1 88 ? -10.053 -9.443 -21.379 1.00 85.69 88 ASN A CA 1
ATOM 722 C C . ASN A 1 88 ? -11.121 -9.922 -22.371 1.00 85.69 88 ASN A C 1
ATOM 724 O O . ASN A 1 88 ? -12.134 -10.463 -21.940 1.00 85.69 88 ASN A O 1
ATOM 728 N N . ARG A 1 89 ? -10.883 -9.829 -23.689 1.00 86.88 89 ARG A N 1
ATOM 729 C CA . ARG A 1 89 ? -11.762 -10.441 -24.708 1.00 86.88 89 ARG A CA 1
ATOM 730 C C . ARG A 1 89 ? -11.858 -11.962 -24.602 1.00 86.88 89 ARG A C 1
ATOM 732 O O . ARG A 1 89 ? -12.784 -12.541 -25.159 1.00 86.88 89 ARG A O 1
ATOM 739 N N . HIS A 1 90 ? -10.884 -12.621 -23.983 1.00 86.19 90 HIS A N 1
ATOM 740 C CA . HIS A 1 90 ? -10.863 -14.077 -23.820 1.00 86.19 90 HIS A CA 1
ATOM 741 C C . HIS A 1 90 ? -11.396 -14.525 -22.453 1.00 86.19 90 HIS A C 1
ATOM 743 O O . HIS A 1 90 ? -11.453 -15.722 -22.185 1.00 86.19 90 HIS A O 1
ATOM 749 N N . ILE A 1 91 ? -11.810 -13.585 -21.599 1.00 85.50 91 ILE A N 1
ATOM 750 C CA . ILE A 1 91 ? -12.406 -13.855 -20.291 1.00 85.50 91 ILE A CA 1
ATOM 751 C C . ILE A 1 91 ? -13.923 -13.693 -20.424 1.00 85.50 91 ILE A C 1
ATOM 753 O O . ILE A 1 91 ? -14.405 -12.631 -20.811 1.00 85.50 91 ILE A O 1
ATOM 757 N N . SER A 1 92 ? -14.671 -14.761 -20.134 1.00 82.94 92 SER A N 1
ATOM 758 C CA . SER A 1 92 ? -16.138 -14.771 -20.259 1.00 82.94 92 SER A CA 1
ATOM 759 C C . SER A 1 92 ? -16.829 -14.001 -19.131 1.00 82.94 92 SER A C 1
ATOM 761 O O . SER A 1 92 ? -17.806 -13.303 -19.387 1.00 82.94 92 SER A O 1
ATOM 763 N N . ASP A 1 93 ? -16.295 -14.081 -17.908 1.00 86.69 93 ASP A N 1
ATOM 764 C CA . ASP A 1 93 ? -16.852 -13.408 -16.734 1.00 86.69 93 ASP A CA 1
ATOM 765 C C . ASP A 1 93 ? -16.326 -11.965 -16.616 1.00 86.69 93 ASP A C 1
ATOM 767 O O . ASP A 1 93 ? -15.119 -11.766 -16.435 1.00 86.69 93 ASP A O 1
ATOM 771 N N . PRO A 1 94 ? -17.197 -10.938 -16.644 1.00 81.88 94 PRO A N 1
ATOM 772 C CA . PRO A 1 94 ? -16.775 -9.540 -16.532 1.00 81.88 94 PRO A CA 1
ATOM 773 C C . PRO A 1 94 ? -16.031 -9.224 -15.227 1.00 81.88 94 PRO A C 1
ATOM 775 O O . PRO A 1 94 ? -15.136 -8.384 -15.212 1.00 81.88 94 PRO A O 1
ATOM 778 N N . GLU A 1 95 ? -16.363 -9.915 -14.134 1.00 77.94 95 GLU A N 1
ATOM 779 C CA . GLU A 1 95 ? -15.717 -9.723 -12.828 1.00 77.94 95 GLU A CA 1
ATOM 780 C C . GLU A 1 95 ? -14.271 -10.232 -12.791 1.00 77.94 95 GLU A C 1
ATOM 782 O O . GLU A 1 95 ? -13.456 -9.727 -12.020 1.00 77.94 95 GLU A O 1
ATOM 787 N N . GLN A 1 96 ? -13.934 -11.200 -13.647 1.00 76.25 96 GLN A N 1
ATOM 788 C CA . GLN A 1 96 ? -12.589 -11.770 -13.750 1.00 76.25 96 GLN A CA 1
ATOM 789 C C . GLN A 1 96 ? -11.696 -10.998 -14.727 1.00 76.25 96 GLN A C 1
ATOM 791 O O . GLN A 1 96 ? -10.512 -11.317 -14.867 1.00 76.25 96 GLN A O 1
ATOM 796 N N . GLN A 1 97 ? -12.238 -9.985 -15.412 1.00 81.94 97 GLN A N 1
ATOM 797 C CA . GLN A 1 97 ? -11.451 -9.152 -16.306 1.00 81.94 97 GLN A CA 1
ATOM 798 C C . GLN A 1 97 ? -10.350 -8.418 -15.541 1.00 81.94 97 GLN A C 1
ATOM 800 O O . GLN A 1 97 ? -10.515 -7.897 -14.436 1.00 81.94 97 GLN A O 1
ATOM 805 N N . LEU A 1 98 ? -9.185 -8.357 -16.168 1.00 77.31 98 LEU A N 1
ATOM 806 C CA . LEU A 1 98 ? -8.010 -7.710 -15.630 1.00 77.31 98 LEU A CA 1
ATOM 807 C C . LEU A 1 98 ? -8.234 -6.201 -15.586 1.00 77.31 98 LEU A C 1
ATOM 809 O O . LEU A 1 98 ? -8.283 -5.540 -16.620 1.00 77.31 98 LEU A O 1
ATOM 813 N N . LYS A 1 99 ? -8.256 -5.649 -14.373 1.00 74.38 99 LYS A N 1
ATOM 814 C CA . LYS A 1 99 ? -8.195 -4.200 -14.104 1.00 74.38 99 LYS A CA 1
ATOM 815 C C . LYS A 1 99 ? -6.759 -3.721 -13.875 1.00 74.38 99 LYS A C 1
ATOM 817 O O . LYS A 1 99 ? -6.487 -2.775 -13.132 1.00 74.38 99 LYS A O 1
ATOM 822 N N . VAL A 1 100 ? -5.798 -4.429 -14.463 1.00 66.56 100 VAL A N 1
ATOM 823 C CA . VAL A 1 100 ? -4.382 -4.090 -14.356 1.00 66.56 100 VAL A CA 1
ATOM 824 C C . VAL A 1 100 ? -4.215 -2.759 -15.092 1.00 66.56 100 VAL A C 1
ATOM 826 O O . VAL A 1 100 ? -4.534 -2.683 -16.267 1.00 66.56 100 VAL A O 1
ATOM 829 N N . PHE A 1 101 ? -3.751 -1.718 -14.393 1.00 64.25 101 PHE A N 1
ATOM 830 C CA . PHE A 1 101 ? -3.557 -0.337 -14.885 1.00 64.25 101 PHE A CA 1
ATOM 831 C C . PHE A 1 101 ? -4.742 0.636 -14.785 1.00 64.25 101 PHE A C 1
ATOM 833 O O . PHE A 1 101 ? -4.577 1.794 -15.173 1.00 64.25 101 PHE A O 1
ATOM 840 N N . ASP A 1 102 ? -5.867 0.254 -14.174 1.00 72.31 102 ASP A N 1
ATOM 841 C CA . ASP A 1 102 ? -6.919 1.232 -13.890 1.00 72.31 102 ASP A CA 1
ATOM 842 C C . ASP A 1 102 ? -6.453 2.244 -12.822 1.00 72.31 102 ASP A C 1
ATOM 844 O O . ASP A 1 102 ? -6.081 1.888 -11.694 1.00 72.31 102 ASP A O 1
ATOM 848 N N . LYS A 1 103 ? -6.467 3.532 -13.182 1.00 70.19 103 LYS A N 1
ATOM 849 C CA . LYS A 1 103 ? -6.126 4.643 -12.277 1.00 70.19 103 LYS A CA 1
ATOM 850 C C . LYS A 1 103 ? -7.133 4.758 -11.131 1.00 70.19 103 LYS A C 1
ATOM 852 O O . LYS A 1 103 ? -6.755 5.197 -10.042 1.00 70.19 103 LYS A O 1
ATOM 857 N N . ASN A 1 104 ? -8.363 4.313 -11.373 1.00 78.06 104 ASN A N 1
ATOM 858 C CA . ASN A 1 104 ? -9.471 4.328 -10.428 1.00 78.06 104 ASN A CA 1
ATOM 859 C C . ASN A 1 104 ? -9.561 3.040 -9.601 1.00 78.06 104 ASN A C 1
ATOM 861 O O . ASN A 1 104 ? -10.519 2.864 -8.860 1.00 78.06 104 ASN A O 1
ATOM 865 N N . SER A 1 105 ? -8.570 2.148 -9.688 1.00 83.50 105 SER A N 1
ATOM 866 C CA . SER A 1 105 ? -8.517 0.958 -8.834 1.00 83.50 105 SER A CA 1
ATOM 867 C C . SER A 1 105 ? -8.295 1.318 -7.363 1.00 83.50 105 SER A C 1
ATOM 869 O O . SER A 1 105 ? -7.743 2.368 -7.033 1.00 83.50 105 SER A O 1
ATOM 871 N N . VAL A 1 106 ? -8.651 0.414 -6.454 1.00 86.94 106 VAL A N 1
ATOM 872 C CA . VAL A 1 106 ? -8.390 0.564 -5.010 1.00 86.94 106 VAL A CA 1
ATOM 873 C C . VAL A 1 106 ? -6.888 0.628 -4.691 1.00 86.94 106 VAL A C 1
ATOM 875 O O . VAL A 1 106 ? -6.445 1.301 -3.753 1.00 86.94 106 VAL A O 1
ATOM 878 N N . TYR A 1 107 ? -6.081 -0.040 -5.510 1.00 88.88 107 TYR A N 1
ATOM 879 C CA . TYR A 1 107 ? -4.665 -0.248 -5.260 1.00 88.88 107 TYR A CA 1
ATOM 880 C C . TYR A 1 107 ? -3.793 0.959 -5.628 1.00 88.88 107 TYR A C 1
ATOM 882 O O . TYR A 1 107 ? -4.103 1.784 -6.496 1.00 88.88 107 TYR A O 1
ATOM 890 N N . LEU A 1 108 ? -2.642 1.049 -4.962 1.00 89.44 108 LEU A N 1
ATOM 891 C CA . LEU A 1 108 ? -1.572 1.978 -5.302 1.00 89.44 108 LEU A CA 1
ATOM 892 C C . LEU A 1 108 ? -0.518 1.286 -6.180 1.00 89.44 108 LEU A C 1
ATOM 894 O O . LEU A 1 108 ? 0.018 0.240 -5.792 1.00 89.44 108 LEU A O 1
ATOM 898 N N . PRO A 1 109 ? -0.150 1.880 -7.331 1.00 87.00 109 PRO A N 1
ATOM 899 C CA . PRO A 1 109 ? 0.843 1.304 -8.227 1.00 87.00 109 PRO A CA 1
ATOM 900 C C . PRO A 1 109 ? 2.264 1.458 -7.672 1.00 87.00 109 PRO A C 1
ATOM 902 O O . PRO A 1 109 ? 2.685 2.546 -7.270 1.00 87.00 109 PRO A O 1
ATOM 905 N N . THR A 1 110 ? 3.045 0.378 -7.694 1.00 88.31 110 THR A N 1
ATOM 906 C CA . THR A 1 110 ? 4.464 0.402 -7.308 1.00 88.31 110 THR A CA 1
ATOM 907 C C . THR A 1 110 ? 5.366 0.881 -8.442 1.00 88.31 110 THR A C 1
ATOM 909 O O . THR A 1 110 ? 5.111 0.614 -9.617 1.00 88.31 110 THR A O 1
ATOM 912 N N . LYS A 1 111 ? 6.475 1.540 -8.095 1.00 86.44 111 LYS A N 1
ATOM 913 C CA . LYS A 1 111 ? 7.482 2.004 -9.058 1.00 86.44 111 LYS A CA 1
ATOM 914 C C . LYS A 1 111 ? 8.540 0.927 -9.301 1.00 86.44 111 LYS A C 1
ATOM 916 O O . LYS A 1 111 ? 9.014 0.299 -8.358 1.00 86.44 111 LYS A O 1
ATOM 921 N N . LYS A 1 112 ? 8.960 0.740 -10.553 1.00 83.25 112 LYS A N 1
ATOM 922 C CA . LYS A 1 112 ? 10.057 -0.179 -10.895 1.00 83.25 112 LYS A CA 1
ATOM 923 C C . LYS A 1 112 ? 11.402 0.402 -10.445 1.00 83.25 112 LYS A C 1
ATOM 925 O O . LYS A 1 112 ? 11.681 1.570 -10.705 1.00 83.25 112 LYS A O 1
ATOM 930 N N . ILE A 1 113 ? 12.242 -0.426 -9.826 1.00 85.12 113 ILE A N 1
ATOM 931 C CA . ILE A 1 113 ? 13.609 -0.066 -9.428 1.00 85.12 113 ILE A CA 1
ATOM 932 C C . ILE A 1 113 ? 14.581 -0.615 -10.480 1.00 85.12 113 ILE A C 1
ATOM 934 O O . ILE A 1 113 ? 14.551 -1.800 -10.810 1.00 85.12 113 ILE A O 1
ATOM 938 N N . GLY A 1 114 ? 15.407 0.259 -11.060 1.00 82.88 114 GLY A N 1
ATOM 939 C CA . GLY A 1 114 ? 16.465 -0.124 -12.000 1.00 82.88 114 GLY A CA 1
ATOM 940 C C . GLY A 1 114 ? 17.751 -0.551 -11.284 1.00 82.88 114 GLY A C 1
ATOM 941 O O . GLY A 1 114 ? 18.020 -0.085 -10.181 1.00 82.88 114 GLY A O 1
ATOM 942 N N . LYS A 1 115 ? 18.569 -1.391 -11.935 1.00 80.12 115 LYS A N 1
ATOM 943 C CA . LYS A 1 115 ? 19.764 -2.032 -11.345 1.00 80.12 115 LYS A CA 1
ATOM 944 C C . LYS A 1 115 ? 20.816 -1.050 -10.792 1.00 80.12 115 LYS A C 1
ATOM 946 O O . LYS A 1 115 ? 21.464 -1.379 -9.812 1.00 80.12 115 LYS A O 1
ATOM 951 N N . ASN A 1 116 ? 20.933 0.153 -11.365 1.00 83.31 116 ASN A N 1
ATOM 952 C CA . ASN A 1 116 ? 21.915 1.178 -10.967 1.00 83.31 116 ASN A CA 1
ATOM 953 C C . ASN A 1 116 ? 21.248 2.514 -10.582 1.00 83.31 116 ASN A C 1
ATOM 955 O O . ASN A 1 116 ? 21.779 3.585 -10.869 1.00 83.31 116 ASN A O 1
ATOM 959 N N . ASN A 1 117 ? 20.040 2.481 -10.013 1.00 82.25 117 ASN A N 1
ATOM 960 C CA . ASN A 1 117 ? 19.329 3.711 -9.669 1.00 82.25 117 ASN A CA 1
ATOM 961 C C . ASN A 1 117 ? 19.850 4.307 -8.343 1.00 82.25 117 ASN A C 1
ATOM 963 O O . ASN A 1 117 ? 19.684 3.661 -7.308 1.00 82.25 117 ASN A O 1
ATOM 967 N N . PRO A 1 118 ? 20.373 5.548 -8.315 1.00 85.12 118 PRO A N 1
ATOM 968 C CA . PRO A 1 118 ? 20.870 6.163 -7.079 1.00 85.12 118 PRO A CA 1
ATOM 969 C C . PRO A 1 118 ? 19.775 6.365 -6.017 1.00 85.12 118 PRO A C 1
ATOM 971 O O . PRO A 1 118 ? 20.071 6.416 -4.831 1.00 85.12 118 PRO A O 1
ATOM 974 N N . LYS A 1 119 ? 18.498 6.431 -6.422 1.00 85.69 119 LYS A N 1
ATOM 975 C CA . LYS A 1 119 ? 17.337 6.560 -5.519 1.00 85.69 119 LYS A CA 1
ATOM 976 C C . LYS A 1 119 ? 16.647 5.227 -5.210 1.00 85.69 119 LYS A C 1
ATOM 978 O O . LYS A 1 119 ? 15.466 5.214 -4.871 1.00 85.69 119 LYS A O 1
ATOM 983 N N . ALA A 1 120 ? 17.330 4.094 -5.382 1.00 89.88 120 ALA A N 1
ATOM 984 C CA . ALA A 1 120 ? 16.727 2.772 -5.195 1.00 89.88 120 ALA A CA 1
ATOM 985 C C . ALA A 1 120 ? 16.103 2.600 -3.799 1.00 89.88 120 ALA A C 1
ATOM 987 O O . ALA A 1 120 ? 14.926 2.260 -3.717 1.00 89.88 120 ALA A O 1
ATOM 988 N N . ALA A 1 121 ? 16.843 2.936 -2.738 1.00 87.88 121 ALA A N 1
ATOM 989 C CA . ALA A 1 121 ? 16.378 2.800 -1.355 1.00 87.88 121 ALA A CA 1
ATOM 990 C C . ALA A 1 121 ? 15.146 3.671 -1.044 1.00 87.88 121 ALA A C 1
ATOM 992 O O . ALA A 1 121 ? 14.219 3.235 -0.363 1.00 87.88 121 ALA A O 1
ATOM 993 N N . GLU A 1 122 ? 15.093 4.896 -1.579 1.00 87.81 122 GLU A N 1
ATOM 994 C CA . GLU A 1 122 ? 13.922 5.766 -1.417 1.00 87.81 122 GLU A CA 1
ATOM 995 C C . GLU A 1 122 ? 12.690 5.167 -2.095 1.00 87.81 122 GLU A C 1
ATOM 997 O O . GLU A 1 122 ? 11.615 5.132 -1.499 1.00 87.81 122 GLU A O 1
ATOM 1002 N N . ILE A 1 123 ? 12.845 4.676 -3.330 1.00 87.62 123 ILE A N 1
ATOM 1003 C CA . ILE A 1 123 ? 11.752 4.059 -4.089 1.00 87.62 123 ILE A CA 1
ATOM 1004 C C . ILE A 1 123 ? 11.281 2.767 -3.418 1.00 87.62 123 ILE A C 1
ATOM 1006 O O . ILE A 1 123 ? 10.083 2.496 -3.404 1.00 87.62 123 ILE A O 1
ATOM 1010 N N . GLU A 1 124 ? 12.198 1.987 -2.855 1.00 91.44 124 GLU A N 1
ATOM 1011 C CA . GLU A 1 124 ? 11.893 0.766 -2.117 1.00 91.44 124 GLU A CA 1
ATOM 1012 C C . GLU A 1 124 ? 11.048 1.054 -0.873 1.00 91.44 124 GLU A C 1
ATOM 1014 O O . GLU A 1 124 ? 9.981 0.463 -0.711 1.00 91.44 124 GLU A O 1
ATOM 1019 N N . ALA A 1 125 ? 11.445 2.034 -0.058 1.00 91.38 125 ALA A N 1
ATOM 1020 C CA . ALA A 1 125 ? 10.671 2.446 1.113 1.00 91.38 125 ALA A CA 1
ATOM 1021 C C . ALA A 1 125 ? 9.280 2.988 0.736 1.00 91.38 125 ALA A C 1
ATOM 1023 O O . ALA A 1 125 ? 8.280 2.712 1.400 1.00 91.38 125 ALA A O 1
ATOM 1024 N N . ASP A 1 126 ? 9.205 3.755 -0.349 1.00 90.50 126 ASP A N 1
ATOM 1025 C CA . ASP A 1 126 ? 7.952 4.244 -0.920 1.00 90.50 126 ASP A CA 1
ATOM 1026 C C . ASP A 1 126 ? 7.050 3.092 -1.394 1.00 90.50 126 ASP A C 1
ATOM 1028 O O . ASP A 1 126 ? 5.836 3.109 -1.183 1.00 90.50 126 ASP A O 1
ATOM 1032 N N . ASN A 1 127 ? 7.631 2.088 -2.052 1.00 92.50 127 ASN A N 1
ATOM 1033 C CA . ASN A 1 127 ? 6.915 0.907 -2.519 1.00 92.50 127 ASN A CA 1
ATOM 1034 C C . ASN A 1 127 ? 6.426 0.044 -1.359 1.00 92.50 127 ASN A C 1
ATOM 1036 O O . ASN A 1 127 ? 5.304 -0.445 -1.437 1.00 92.50 127 ASN A O 1
ATOM 1040 N N . ALA A 1 128 ? 7.204 -0.090 -0.284 1.00 93.38 128 ALA A N 1
ATOM 1041 C CA . ALA A 1 128 ? 6.778 -0.787 0.924 1.00 93.38 128 ALA A CA 1
ATOM 1042 C C . ALA A 1 128 ? 5.516 -0.142 1.522 1.00 93.38 128 ALA A C 1
ATOM 1044 O O . ALA A 1 128 ? 4.550 -0.840 1.820 1.00 93.38 128 ALA A O 1
ATOM 1045 N N . ALA A 1 129 ? 5.459 1.194 1.595 1.00 92.56 129 ALA A N 1
ATOM 1046 C CA . ALA A 1 129 ? 4.257 1.899 2.048 1.00 92.56 129 ALA A CA 1
ATOM 1047 C C . ALA A 1 129 ? 3.043 1.651 1.128 1.00 92.56 129 ALA A C 1
ATOM 1049 O O . ALA A 1 129 ? 1.931 1.452 1.613 1.00 92.56 129 ALA A O 1
ATOM 1050 N N . ARG A 1 130 ? 3.246 1.615 -0.199 1.00 92.81 130 ARG A N 1
ATOM 1051 C CA . ARG A 1 130 ? 2.176 1.287 -1.164 1.00 92.81 130 ARG A CA 1
ATOM 1052 C C . ARG A 1 130 ? 1.695 -0.159 -1.027 1.00 92.81 130 ARG A C 1
ATOM 1054 O O . ARG A 1 130 ? 0.496 -0.400 -1.083 1.00 92.81 130 ARG A O 1
ATOM 1061 N N . GLN A 1 131 ? 2.610 -1.106 -0.831 1.00 92.56 131 GLN A N 1
ATOM 1062 C CA . GLN A 1 131 ? 2.272 -2.514 -0.607 1.00 92.56 131 GLN A CA 1
ATOM 1063 C C . GLN A 1 131 ? 1.476 -2.701 0.682 1.00 92.56 131 GLN A C 1
ATOM 1065 O O . GLN A 1 131 ? 0.517 -3.464 0.699 1.00 92.56 131 GLN A O 1
ATOM 1070 N N . GLU A 1 132 ? 1.833 -1.979 1.739 1.00 93.75 132 GLU A N 1
ATOM 1071 C CA . GLU A 1 132 ? 1.129 -2.058 3.014 1.00 93.75 132 GLU A CA 1
ATOM 1072 C C . GLU A 1 132 ? -0.300 -1.500 2.935 1.00 93.75 132 GLU A C 1
ATOM 1074 O O . GLU A 1 132 ? -1.231 -2.082 3.498 1.00 93.75 132 GLU A O 1
ATOM 1079 N N . TRP A 1 133 ? -0.500 -0.414 2.180 1.00 94.12 133 TRP A N 1
ATOM 1080 C CA . TRP A 1 133 ? -1.841 0.046 1.817 1.00 94.12 133 TRP A CA 1
ATOM 1081 C C . TRP A 1 133 ? -2.607 -1.029 1.041 1.00 94.12 133 TRP A C 1
ATOM 1083 O O . TRP A 1 133 ? -3.726 -1.352 1.424 1.00 94.12 133 TRP A O 1
ATOM 1093 N N . ASN A 1 134 ? -2.000 -1.622 0.005 1.00 93.19 134 ASN A N 1
ATOM 1094 C CA . ASN A 1 134 ? -2.660 -2.644 -0.815 1.00 93.19 134 ASN A CA 1
ATOM 1095 C C . ASN A 1 134 ? -3.103 -3.850 0.026 1.00 93.19 134 ASN A C 1
ATOM 1097 O O . ASN A 1 134 ? -4.248 -4.267 -0.084 1.00 93.19 134 ASN A O 1
ATOM 1101 N N . ARG A 1 135 ? -2.253 -4.327 0.945 1.00 93.00 135 ARG A N 1
ATOM 1102 C CA . ARG A 1 135 ? -2.615 -5.388 1.902 1.00 93.00 135 ARG A CA 1
ATOM 1103 C C . ARG A 1 135 ? -3.794 -4.996 2.789 1.00 93.00 135 ARG A C 1
ATOM 1105 O O . ARG A 1 135 ? -4.663 -5.811 3.062 1.00 93.00 135 ARG A O 1
ATOM 1112 N N . THR A 1 136 ? -3.823 -3.751 3.263 1.00 92.81 136 THR A N 1
ATOM 1113 C CA . THR A 1 136 ? -4.914 -3.263 4.122 1.00 92.81 136 THR A CA 1
ATOM 1114 C C . THR A 1 136 ? -6.213 -3.109 3.333 1.00 92.81 136 THR A C 1
ATOM 1116 O O . THR A 1 136 ? -7.283 -3.399 3.857 1.00 92.81 136 THR A O 1
ATOM 1119 N N . ALA A 1 137 ? -6.127 -2.702 2.067 1.00 91.38 137 ALA A N 1
ATOM 1120 C CA . ALA A 1 137 ? -7.263 -2.679 1.160 1.00 91.38 137 ALA A CA 1
ATOM 1121 C C . ALA A 1 137 ? -7.820 -4.087 0.899 1.00 91.38 137 ALA A C 1
ATOM 1123 O O . ALA A 1 137 ? -9.033 -4.256 0.946 1.00 91.38 137 ALA A O 1
ATOM 1124 N N . ASP A 1 138 ? -6.961 -5.095 0.719 1.00 90.69 138 ASP A N 1
ATOM 1125 C CA . ASP A 1 138 ? -7.399 -6.494 0.608 1.00 90.69 138 ASP A CA 1
ATOM 1126 C C . ASP A 1 138 ? -8.140 -6.947 1.873 1.00 90.69 138 ASP A C 1
ATOM 1128 O O . ASP A 1 138 ? -9.229 -7.510 1.787 1.00 90.69 138 ASP A O 1
ATOM 1132 N N . MET A 1 139 ? -7.603 -6.632 3.057 1.00 89.06 139 MET A N 1
ATOM 1133 C CA . MET A 1 139 ? -8.281 -6.921 4.327 1.00 89.06 139 MET A CA 1
ATOM 1134 C C . MET A 1 139 ? -9.635 -6.211 4.433 1.00 89.06 139 MET A C 1
ATOM 1136 O O . MET A 1 139 ? -10.606 -6.821 4.862 1.00 89.06 139 MET A O 1
ATOM 1140 N N . ALA A 1 140 ? -9.726 -4.948 4.011 1.00 89.94 140 ALA A N 1
ATOM 1141 C CA . ALA A 1 140 ? -10.981 -4.200 4.005 1.00 89.94 140 ALA A CA 1
ATOM 1142 C C . ALA A 1 140 ? -12.037 -4.845 3.098 1.00 89.94 140 ALA A C 1
ATOM 1144 O O . ALA A 1 140 ? -13.198 -4.949 3.495 1.00 89.94 140 ALA A O 1
ATOM 1145 N N . LEU A 1 141 ? -11.632 -5.302 1.910 1.00 89.44 141 LEU A N 1
ATOM 1146 C CA . LEU A 1 141 ? -12.512 -6.023 0.991 1.00 89.44 141 LEU A CA 1
ATOM 1147 C C . LEU A 1 141 ? -12.990 -7.348 1.606 1.00 89.44 141 LEU A C 1
ATOM 1149 O O . LEU A 1 141 ? -14.179 -7.652 1.540 1.00 89.44 141 LEU A O 1
ATOM 1153 N N . LEU A 1 142 ? -12.096 -8.099 2.263 1.00 87.06 142 LEU A N 1
ATOM 1154 C CA . LEU A 1 142 ? -12.441 -9.349 2.955 1.00 87.06 142 LEU A CA 1
ATOM 1155 C C . LEU A 1 142 ? -13.393 -9.132 4.141 1.00 87.06 142 LEU A C 1
ATOM 1157 O O . LEU A 1 142 ? -14.313 -9.923 4.331 1.00 87.06 142 LEU A O 1
ATOM 1161 N N . SER A 1 143 ? -13.223 -8.046 4.897 1.00 85.50 143 SER A N 1
ATOM 1162 C CA . SER A 1 143 ? -14.134 -7.643 5.980 1.00 85.50 143 SER A CA 1
ATOM 1163 C C . SER A 1 143 ? -15.472 -7.072 5.473 1.00 85.50 143 SER A C 1
ATOM 1165 O O . SER A 1 143 ? -16.296 -6.619 6.268 1.00 85.50 143 SER A O 1
ATOM 1167 N N . GLY A 1 144 ? -15.717 -7.061 4.157 1.00 84.44 144 GLY A N 1
ATOM 1168 C CA . GLY A 1 144 ? -16.988 -6.635 3.567 1.00 84.44 144 GLY A CA 1
ATOM 1169 C C . GLY A 1 144 ? -17.176 -5.117 3.473 1.00 84.44 144 GLY A C 1
ATOM 1170 O O . GLY A 1 144 ? -18.308 -4.639 3.356 1.00 84.44 144 GLY A O 1
ATOM 1171 N N . ILE A 1 145 ? -16.096 -4.331 3.527 1.00 87.75 145 ILE A N 1
ATOM 1172 C CA . ILE A 1 145 ? -16.149 -2.897 3.217 1.00 87.75 145 ILE A CA 1
ATOM 1173 C C . ILE A 1 145 ? -16.319 -2.740 1.702 1.00 87.75 145 ILE A C 1
ATOM 1175 O O . ILE A 1 145 ? -15.598 -3.351 0.916 1.00 87.75 145 ILE A O 1
ATOM 1179 N N . SER A 1 146 ? -17.270 -1.904 1.278 1.00 88.38 146 SER A N 1
ATOM 1180 C CA . SER A 1 146 ? -17.536 -1.691 -0.145 1.00 88.38 146 SER A CA 1
ATOM 1181 C C . SER A 1 146 ? -16.358 -1.020 -0.858 1.00 88.38 146 SER A C 1
ATOM 1183 O O . SER A 1 146 ? -15.734 -0.096 -0.328 1.00 88.38 146 SER A O 1
ATOM 1185 N N . GLU A 1 147 ? -16.098 -1.435 -2.101 1.00 88.31 147 GLU A N 1
ATOM 1186 C CA . GLU A 1 147 ? -15.018 -0.893 -2.940 1.00 88.31 147 GLU A CA 1
ATOM 1187 C C . GLU A 1 147 ? -15.100 0.639 -3.054 1.00 88.31 147 GLU A C 1
ATOM 1189 O O . GLU A 1 147 ? -14.105 1.338 -2.858 1.00 88.31 147 GLU A O 1
ATOM 1194 N N . ALA A 1 148 ? -16.310 1.170 -3.261 1.00 88.94 148 ALA A N 1
ATOM 1195 C CA . ALA A 1 148 ? -16.573 2.606 -3.336 1.00 88.94 148 ALA A CA 1
ATOM 1196 C C . ALA A 1 148 ? -16.082 3.360 -2.092 1.00 88.94 148 ALA A C 1
ATOM 1198 O O . ALA A 1 148 ? -15.495 4.435 -2.212 1.00 88.94 148 ALA A O 1
ATOM 1199 N N . LYS A 1 149 ? -16.246 2.779 -0.894 1.00 89.19 149 LYS A N 1
ATOM 1200 C CA . LYS A 1 149 ? -15.798 3.434 0.334 1.00 89.19 149 LYS A CA 1
ATOM 1201 C C . LYS A 1 149 ? -14.279 3.479 0.431 1.00 89.19 149 LYS A C 1
ATOM 1203 O O . LYS A 1 149 ? -13.722 4.491 0.851 1.00 89.19 149 LYS A O 1
ATOM 1208 N N . ILE A 1 150 ? -13.598 2.414 0.016 1.00 89.25 150 ILE A N 1
ATOM 1209 C CA . ILE A 1 150 ? -12.1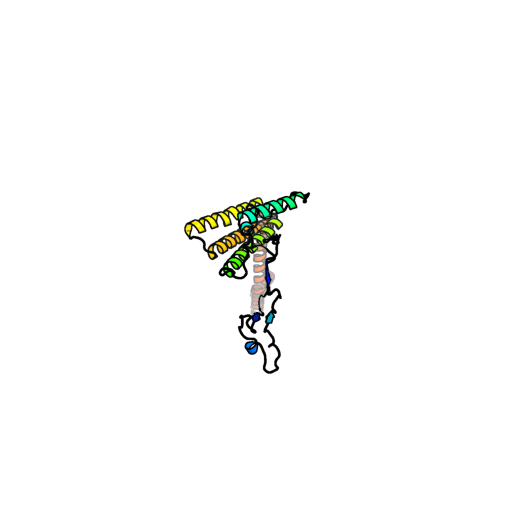32 2.381 0.003 1.00 89.25 150 ILE A CA 1
ATOM 1210 C C . ILE A 1 150 ? -11.591 3.381 -1.032 1.00 89.25 150 ILE A C 1
ATOM 1212 O O . ILE A 1 150 ? -10.593 4.057 -0.771 1.00 89.25 150 ILE A O 1
ATOM 1216 N N . LEU A 1 151 ? -12.274 3.540 -2.171 1.00 91.19 151 LEU A N 1
ATOM 1217 C CA . LEU A 1 151 ? -11.940 4.549 -3.180 1.00 91.19 151 LEU A CA 1
ATOM 1218 C C . LEU A 1 151 ? -12.106 5.980 -2.662 1.00 91.19 151 LEU A C 1
ATOM 1220 O O . LEU A 1 151 ? -11.205 6.795 -2.865 1.00 91.19 151 LEU A O 1
ATOM 1224 N N . GLU A 1 152 ? -13.185 6.278 -1.935 1.00 91.00 152 GLU A N 1
ATOM 1225 C CA . GLU A 1 152 ? -13.355 7.577 -1.269 1.00 91.00 152 GLU A CA 1
ATOM 1226 C C . GLU A 1 152 ? -12.198 7.872 -0.309 1.00 91.00 152 GLU A C 1
ATOM 1228 O O . GLU A 1 152 ? -11.615 8.958 -0.350 1.00 91.00 152 GLU A O 1
ATOM 1233 N N . VAL A 1 153 ? -11.825 6.899 0.532 1.00 90.50 153 VAL A N 1
ATOM 1234 C CA . VAL A 1 153 ? -10.690 7.036 1.458 1.00 90.50 153 VAL A CA 1
ATOM 1235 C C . VAL A 1 153 ? -9.393 7.260 0.686 1.00 90.50 153 VAL A C 1
ATOM 1237 O O . VAL A 1 153 ? -8.625 8.155 1.020 1.00 90.50 153 VAL A O 1
ATOM 1240 N N . LYS A 1 154 ? -9.147 6.514 -0.393 1.00 91.69 154 LYS A N 1
ATOM 1241 C CA . LYS A 1 154 ? -7.968 6.720 -1.244 1.00 91.69 154 LYS A CA 1
ATOM 1242 C C . LYS A 1 154 ? -7.932 8.140 -1.823 1.00 91.69 154 LYS A C 1
ATOM 1244 O O . LYS A 1 154 ? -6.879 8.781 -1.834 1.00 91.69 154 LYS A O 1
ATOM 1249 N N . GLN A 1 155 ? -9.059 8.649 -2.310 1.00 89.50 155 GLN A N 1
ATOM 1250 C CA . GLN A 1 155 ? -9.133 9.972 -2.923 1.00 89.50 155 GLN A CA 1
ATOM 1251 C C . GLN A 1 155 ? -8.898 11.088 -1.898 1.00 89.50 155 GLN A C 1
ATOM 1253 O O . GLN A 1 155 ? -8.019 11.929 -2.093 1.00 89.50 155 GLN A O 1
ATOM 1258 N N . THR A 1 156 ? -9.604 11.032 -0.774 1.00 90.88 156 THR A N 1
ATOM 1259 C CA . THR A 1 156 ? -9.551 12.048 0.287 1.00 90.88 156 THR A CA 1
ATOM 1260 C C . THR A 1 156 ? -8.251 11.990 1.093 1.00 90.88 156 THR A C 1
ATOM 1262 O O . THR A 1 156 ? -7.549 12.990 1.249 1.00 90.88 156 THR A O 1
ATOM 1265 N N . GLU A 1 157 ? -7.873 10.812 1.586 1.00 91.31 157 GLU A N 1
ATOM 1266 C CA . GLU A 1 157 ? -6.750 10.665 2.512 1.00 91.31 157 GLU A CA 1
ATOM 1267 C C . GLU A 1 157 ? -5.397 10.606 1.804 1.00 91.31 157 GLU A C 1
ATOM 1269 O O . GLU A 1 157 ? -4.395 11.041 2.373 1.00 91.31 157 GLU A O 1
ATOM 1274 N N . ILE A 1 158 ? -5.343 10.106 0.563 1.00 88.81 158 ILE A N 1
ATOM 1275 C CA . ILE A 1 158 ? -4.081 9.954 -0.173 1.00 88.81 158 ILE A CA 1
ATOM 1276 C C . ILE A 1 158 ? -3.964 11.007 -1.267 1.00 88.81 158 ILE A C 1
ATOM 1278 O O . ILE A 1 158 ? -3.027 11.802 -1.220 1.00 88.81 158 ILE A O 1
ATOM 1282 N N . HIS A 1 159 ? -4.866 11.029 -2.252 1.00 88.50 159 HIS A N 1
ATOM 1283 C CA . HIS A 1 159 ? -4.692 11.888 -3.427 1.00 88.50 159 HIS A CA 1
ATOM 1284 C C . HIS A 1 159 ? -4.753 13.376 -3.077 1.00 88.50 159 HIS A C 1
ATOM 1286 O O . HIS A 1 159 ? -3.806 14.104 -3.375 1.00 88.50 159 HIS A O 1
ATOM 1292 N N . GLU A 1 160 ? -5.804 13.828 -2.395 1.00 91.00 160 GLU A N 1
ATOM 1293 C CA . GLU A 1 160 ? -5.967 15.242 -2.041 1.00 91.00 160 GLU A CA 1
ATOM 1294 C C . GLU A 1 160 ? -4.871 15.726 -1.089 1.00 91.00 160 GLU A C 1
ATOM 1296 O O . GLU A 1 160 ? -4.212 16.735 -1.361 1.00 91.00 160 GLU A O 1
ATOM 1301 N N . LYS A 1 161 ? -4.600 14.978 -0.010 1.00 90.62 161 LYS A N 1
ATOM 1302 C CA . LYS A 1 161 ? -3.552 15.337 0.961 1.00 90.62 161 LYS A CA 1
ATOM 1303 C C . LYS A 1 161 ? -2.157 15.309 0.344 1.00 90.62 161 LYS A C 1
ATOM 1305 O O . LYS A 1 161 ? -1.342 16.183 0.648 1.00 90.62 161 LYS A O 1
ATOM 1310 N N . ALA A 1 162 ? -1.867 14.359 -0.548 1.00 88.38 162 ALA A N 1
ATOM 1311 C CA . ALA A 1 162 ? -0.604 14.348 -1.282 1.00 88.38 162 ALA A CA 1
ATOM 1312 C C . ALA A 1 162 ? -0.505 15.554 -2.223 1.00 88.38 162 ALA A C 1
ATOM 1314 O O . ALA A 1 162 ? 0.513 16.242 -2.207 1.00 88.38 162 ALA A O 1
ATOM 1315 N N . SER A 1 163 ? -1.558 15.871 -2.983 1.00 87.56 163 SER A N 1
ATOM 1316 C CA . SER A 1 163 ? -1.588 17.048 -3.857 1.00 87.56 163 SER A CA 1
ATOM 1317 C C . SER A 1 163 ? -1.401 18.354 -3.081 1.00 87.56 163 SER A C 1
ATOM 1319 O O . SER A 1 163 ? -0.617 19.204 -3.501 1.00 87.56 163 SER A O 1
ATOM 1321 N N . GLN A 1 164 ? -2.054 18.514 -1.929 1.00 89.00 164 GLN A N 1
ATOM 1322 C CA . GLN A 1 164 ? -1.871 19.673 -1.047 1.00 89.00 164 GLN A CA 1
ATOM 1323 C C . GLN A 1 164 ? -0.451 19.738 -0.467 1.00 89.00 164 GLN A C 1
ATOM 1325 O O . GLN A 1 164 ? 0.166 20.807 -0.427 1.00 89.00 164 GLN A O 1
ATOM 1330 N N . SER A 1 165 ? 0.108 18.596 -0.054 1.00 88.44 165 SER A N 1
ATOM 1331 C CA . SER A 1 165 ? 1.486 18.524 0.441 1.00 88.44 165 SER A CA 1
ATOM 1332 C C . SER A 1 165 ? 2.497 18.917 -0.637 1.00 88.44 165 SER A C 1
ATOM 1334 O O . SER A 1 165 ? 3.447 19.636 -0.341 1.00 88.44 165 SER A O 1
ATOM 1336 N N . ILE A 1 166 ? 2.289 18.478 -1.881 1.00 87.12 166 ILE A N 1
ATOM 1337 C CA . ILE A 1 166 ? 3.159 18.817 -3.012 1.00 87.12 166 ILE A CA 1
ATOM 1338 C C . ILE A 1 166 ? 3.059 20.309 -3.335 1.00 87.12 166 ILE A C 1
ATOM 1340 O O . ILE A 1 166 ? 4.088 20.953 -3.515 1.00 87.12 166 ILE A O 1
ATOM 1344 N N . LYS A 1 167 ? 1.844 20.876 -3.350 1.00 87.69 167 LYS A N 1
ATOM 1345 C CA . LYS A 1 167 ? 1.631 22.314 -3.590 1.00 87.69 167 LYS A CA 1
ATOM 1346 C C . LYS A 1 167 ? 2.296 23.201 -2.532 1.00 87.69 167 LYS A C 1
ATOM 1348 O O . LYS A 1 167 ? 2.786 24.267 -2.872 1.00 87.69 167 LYS A O 1
ATOM 1353 N N . SER A 1 168 ? 2.308 22.776 -1.266 1.00 87.38 168 SER A N 1
ATOM 1354 C CA . SER A 1 168 ? 2.817 23.588 -0.148 1.00 87.38 168 SER A CA 1
ATOM 1355 C C . SER A 1 168 ? 4.312 23.414 0.132 1.00 87.38 168 SER A C 1
ATOM 1357 O O . SER A 1 168 ? 4.984 24.388 0.455 1.00 87.38 168 SER A O 1
ATOM 1359 N N . LYS A 1 169 ? 4.836 22.184 0.058 1.00 83.75 169 LYS A N 1
ATOM 1360 C CA . LYS A 1 169 ? 6.204 21.839 0.502 1.00 83.75 169 LYS A CA 1
ATOM 1361 C C . LYS A 1 169 ? 7.062 21.194 -0.587 1.00 83.75 169 LYS A C 1
ATOM 1363 O O . LYS A 1 169 ? 8.204 20.830 -0.319 1.00 83.75 169 LYS A O 1
ATOM 1368 N N . GLY A 1 170 ? 6.524 21.024 -1.794 1.00 83.75 170 GLY A N 1
ATOM 1369 C CA . GLY A 1 170 ? 7.172 20.267 -2.860 1.00 83.75 170 GLY A CA 1
ATOM 1370 C C . GLY A 1 170 ? 7.153 18.753 -2.618 1.00 83.75 170 GLY A C 1
ATOM 1371 O O . GLY A 1 170 ? 6.476 18.233 -1.726 1.00 83.75 170 GLY A O 1
ATOM 1372 N N . TRP A 1 171 ? 7.887 18.017 -3.453 1.00 80.38 171 TRP A N 1
ATOM 1373 C CA . TRP A 1 171 ? 7.957 16.559 -3.364 1.00 80.38 171 TRP A CA 1
ATOM 1374 C C . TRP A 1 171 ? 8.989 16.109 -2.323 1.00 80.38 171 TRP A C 1
ATOM 1376 O O . TRP A 1 171 ? 10.193 16.257 -2.523 1.00 80.38 171 TRP A O 1
ATOM 1386 N N . LEU A 1 172 ? 8.512 15.499 -1.235 1.00 82.19 172 LEU A N 1
ATOM 1387 C CA . LEU A 1 172 ? 9.343 14.924 -0.174 1.00 82.19 172 LEU A CA 1
ATOM 1388 C C . LEU A 1 172 ? 8.910 13.470 0.100 1.00 82.19 172 LEU A C 1
ATOM 1390 O O . LEU A 1 172 ? 7.787 13.261 0.573 1.00 82.19 172 LEU A O 1
ATOM 1394 N N . PRO A 1 173 ? 9.781 12.463 -0.122 1.00 76.50 173 PRO A N 1
ATOM 1395 C CA . PRO A 1 173 ? 9.429 11.046 0.048 1.00 76.50 173 PRO A CA 1
ATOM 1396 C C . PRO A 1 173 ? 8.907 10.697 1.450 1.00 76.50 173 PRO A C 1
ATOM 1398 O O . PRO A 1 173 ? 7.978 9.910 1.615 1.00 76.50 173 PRO A O 1
ATOM 1401 N N . ASN A 1 174 ? 9.457 11.328 2.491 1.00 86.19 174 ASN A N 1
ATOM 1402 C CA . ASN A 1 174 ? 9.041 11.097 3.880 1.00 86.19 174 ASN A CA 1
ATOM 1403 C C . ASN A 1 174 ? 7.584 11.517 4.128 1.00 86.19 174 ASN A C 1
ATOM 1405 O O . ASN A 1 174 ? 6.868 10.869 4.892 1.00 86.19 174 ASN A O 1
ATOM 1409 N N . LEU A 1 175 ? 7.135 12.598 3.480 1.00 86.94 175 LEU A N 1
ATOM 1410 C CA . LEU A 1 175 ? 5.775 13.105 3.644 1.00 86.94 175 LEU A CA 1
ATOM 1411 C C . LEU A 1 175 ? 4.761 12.184 2.974 1.00 86.94 175 LEU A C 1
ATOM 1413 O O . LEU A 1 175 ? 3.747 11.875 3.596 1.00 86.94 175 LEU A O 1
ATOM 1417 N N . PHE A 1 176 ? 5.057 11.701 1.763 1.00 87.81 176 PHE A N 1
ATOM 1418 C CA . PHE A 1 176 ? 4.189 10.750 1.070 1.00 87.81 176 PHE A CA 1
ATOM 1419 C C . PHE A 1 176 ? 3.986 9.480 1.902 1.00 87.81 176 PHE A C 1
ATOM 1421 O O . PHE A 1 176 ? 2.849 9.093 2.162 1.00 87.81 176 PHE A O 1
ATOM 1428 N N . ARG A 1 177 ? 5.072 8.890 2.417 1.00 89.56 177 ARG A N 1
ATOM 1429 C CA . ARG A 1 177 ? 4.999 7.704 3.285 1.00 89.56 177 ARG A CA 1
ATOM 1430 C C . ARG A 1 177 ? 4.137 7.937 4.524 1.00 89.56 177 ARG A C 1
ATOM 1432 O O . ARG A 1 177 ? 3.318 7.091 4.863 1.00 89.56 177 ARG A O 1
ATOM 1439 N N . ARG A 1 178 ? 4.262 9.103 5.166 1.00 90.56 178 ARG A N 1
ATOM 1440 C CA . ARG A 1 178 ? 3.440 9.464 6.332 1.00 90.56 178 ARG A CA 1
ATOM 1441 C C . ARG A 1 178 ? 1.960 9.636 5.983 1.00 90.56 178 ARG A C 1
ATOM 1443 O O . ARG A 1 178 ? 1.114 9.281 6.794 1.00 90.56 178 ARG A O 1
ATOM 1450 N N . ILE A 1 179 ? 1.647 10.192 4.814 1.00 91.56 179 ILE A N 1
ATOM 1451 C CA . ILE A 1 179 ? 0.262 10.331 4.336 1.00 91.56 179 ILE A CA 1
ATOM 1452 C C . ILE A 1 179 ? -0.348 8.945 4.113 1.00 91.56 179 ILE A C 1
ATOM 1454 O O . ILE A 1 179 ? -1.418 8.664 4.641 1.00 91.56 179 ILE A O 1
ATOM 1458 N N . VAL A 1 180 ? 0.368 8.057 3.418 1.00 91.62 180 VAL A N 1
ATOM 1459 C CA . VAL A 1 180 ? -0.092 6.681 3.177 1.00 91.62 180 VAL A CA 1
ATOM 1460 C C . VAL A 1 180 ? -0.248 5.902 4.486 1.00 91.62 180 VAL A C 1
ATOM 1462 O O . VAL A 1 180 ? -1.238 5.200 4.650 1.00 91.62 180 VAL A O 1
ATOM 1465 N N . ALA A 1 181 ? 0.672 6.062 5.444 1.00 92.06 181 ALA A N 1
ATOM 1466 C CA . ALA A 1 181 ? 0.555 5.436 6.762 1.00 92.06 181 ALA A CA 1
ATOM 1467 C C . ALA A 1 181 ? -0.700 5.903 7.520 1.00 92.06 181 ALA A C 1
ATOM 1469 O O . ALA A 1 181 ? -1.436 5.079 8.044 1.00 92.06 181 ALA A O 1
ATOM 1470 N N . LYS A 1 182 ? -1.009 7.207 7.504 1.00 93.00 182 LYS A N 1
ATOM 1471 C CA . LYS A 1 182 ? -2.246 7.722 8.115 1.00 93.00 182 LYS A CA 1
ATOM 1472 C C . LYS A 1 182 ? -3.505 7.191 7.432 1.00 93.00 182 LYS A C 1
ATOM 1474 O O . LYS A 1 182 ? -4.457 6.836 8.117 1.00 93.00 182 LYS A O 1
ATOM 1479 N N . ALA A 1 183 ? -3.504 7.125 6.101 1.00 91.94 183 ALA A N 1
ATOM 1480 C CA . ALA A 1 183 ? -4.618 6.556 5.349 1.00 91.94 183 ALA A CA 1
ATOM 1481 C C . ALA A 1 183 ? -4.818 5.073 5.700 1.00 91.94 183 ALA A C 1
ATOM 1483 O O . ALA A 1 183 ? -5.944 4.635 5.924 1.00 91.94 183 ALA A O 1
ATOM 1484 N N . LYS A 1 184 ? -3.721 4.313 5.810 1.00 93.00 184 LYS A N 1
ATOM 1485 C CA . LYS A 1 184 ? -3.732 2.9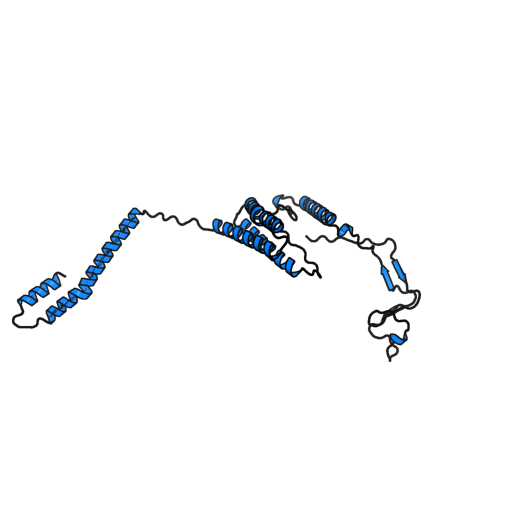22 6.272 1.00 93.00 184 LYS A CA 1
ATOM 1486 C C . LYS A 1 184 ? -4.369 2.808 7.660 1.00 93.00 184 LYS A C 1
ATOM 1488 O O . LYS A 1 184 ? -5.283 2.008 7.821 1.00 93.00 184 LYS A O 1
ATOM 1493 N N . ASP A 1 185 ? -3.927 3.606 8.630 1.00 93.12 185 ASP A N 1
ATOM 1494 C CA . ASP A 1 185 ? -4.469 3.575 9.996 1.00 93.12 185 ASP A CA 1
ATOM 1495 C C . ASP A 1 185 ? -5.973 3.893 10.013 1.00 93.12 185 ASP A C 1
ATOM 1497 O O . ASP A 1 185 ? -6.744 3.249 10.723 1.00 93.12 185 ASP A O 1
ATOM 1501 N N . PHE A 1 186 ? -6.415 4.842 9.182 1.00 92.00 186 PHE A N 1
ATOM 1502 C CA . PHE A 1 186 ? -7.833 5.159 9.016 1.00 92.00 186 PHE A CA 1
ATOM 1503 C C . PHE A 1 186 ? -8.630 3.959 8.490 1.00 92.00 186 PHE A C 1
ATOM 1505 O O . PHE A 1 186 ? -9.661 3.602 9.059 1.00 92.00 186 PHE A O 1
ATOM 1512 N N . LEU A 1 187 ? -8.131 3.293 7.444 1.00 91.00 187 LEU A N 1
ATOM 1513 C CA . LEU A 1 187 ? -8.783 2.114 6.879 1.00 91.00 187 LEU A CA 1
ATOM 1514 C C . LEU A 1 187 ? -8.803 0.940 7.873 1.00 91.00 187 LEU A C 1
ATOM 1516 O O . LEU A 1 187 ? -9.806 0.243 7.977 1.00 91.00 187 LEU A O 1
ATOM 1520 N N . GLN A 1 188 ? -7.742 0.758 8.665 1.00 91.25 188 GLN A N 1
ATOM 1521 C CA . GLN A 1 188 ? -7.711 -0.242 9.737 1.00 91.25 188 GLN A CA 1
ATOM 1522 C C . GLN A 1 188 ? -8.740 0.032 10.835 1.00 91.25 188 GLN A C 1
ATOM 1524 O O . GLN A 1 188 ? -9.335 -0.907 11.359 1.00 91.25 188 GLN A O 1
ATOM 1529 N N . ASN A 1 189 ? -8.971 1.298 11.183 1.00 90.25 189 ASN A N 1
ATOM 1530 C CA . ASN A 1 189 ? -10.008 1.652 12.148 1.00 90.25 189 ASN A CA 1
ATOM 1531 C C . ASN A 1 189 ? -11.407 1.334 11.608 1.00 90.25 189 ASN A C 1
ATOM 1533 O O . ASN A 1 189 ? -12.207 0.764 12.342 1.00 90.25 189 ASN A O 1
ATOM 1537 N N . LEU A 1 190 ? -11.668 1.592 10.321 1.00 88.62 190 LEU A N 1
ATOM 1538 C CA . LEU A 1 190 ? -12.932 1.204 9.682 1.00 88.62 190 LEU A CA 1
ATOM 1539 C C . LEU A 1 190 ? -13.159 -0.314 9.702 1.00 88.62 190 LEU A C 1
ATOM 1541 O O . LEU A 1 190 ? -14.277 -0.762 9.946 1.00 88.62 190 LEU A O 1
ATOM 1545 N N . ILE A 1 191 ? -12.105 -1.103 9.475 1.00 88.25 191 ILE A N 1
ATOM 1546 C CA . ILE A 1 191 ? -12.169 -2.568 9.588 1.00 88.25 191 ILE A CA 1
ATOM 1547 C C . ILE A 1 191 ? -12.549 -2.968 11.019 1.00 88.25 191 ILE A C 1
ATOM 1549 O O . ILE A 1 191 ? -13.505 -3.708 11.225 1.00 88.25 191 ILE A O 1
ATOM 1553 N N . ARG A 1 192 ? -11.865 -2.408 12.024 1.00 86.12 192 ARG A N 1
ATOM 1554 C CA . ARG A 1 192 ? -12.147 -2.691 13.441 1.00 86.12 192 ARG A CA 1
ATOM 1555 C C . ARG A 1 192 ? -13.566 -2.317 13.855 1.00 86.12 192 ARG A C 1
ATOM 1557 O O . ARG A 1 192 ? -14.155 -3.021 14.665 1.00 86.12 192 ARG A O 1
ATOM 1564 N N . GLU A 1 193 ? -14.108 -1.220 13.334 1.00 83.06 193 GLU A N 1
ATOM 1565 C CA . GLU A 1 193 ? -15.489 -0.811 13.608 1.00 83.06 193 GLU A CA 1
ATOM 1566 C C . GLU A 1 193 ? -16.516 -1.812 13.080 1.00 83.06 193 GLU A C 1
ATOM 1568 O O . GLU A 1 193 ? -17.532 -2.040 13.731 1.00 83.06 193 GLU A O 1
ATOM 1573 N N . LYS A 1 194 ? -16.244 -2.428 11.926 1.00 75.81 194 LYS A N 1
ATOM 1574 C CA . LYS A 1 194 ? -17.101 -3.464 11.340 1.00 75.81 194 LYS A CA 1
ATOM 1575 C C . LYS A 1 194 ? -16.981 -4.806 12.053 1.00 75.81 194 LYS A C 1
ATOM 1577 O O . LYS A 1 194 ? -17.997 -5.465 12.248 1.00 75.81 194 LYS A O 1
ATOM 1582 N N . ASP A 1 195 ? -15.770 -5.171 12.461 1.00 68.69 195 ASP A N 1
ATOM 1583 C CA . ASP A 1 195 ? -15.492 -6.431 13.157 1.00 68.69 195 ASP A CA 1
ATOM 1584 C C . ASP A 1 195 ? -15.850 -6.381 14.656 1.00 68.69 195 ASP A C 1
ATOM 1586 O O . ASP A 1 195 ? -15.805 -7.406 15.342 1.00 68.69 195 ASP A O 1
ATOM 1590 N N . MET A 1 196 ? -16.200 -5.207 15.200 1.00 66.62 196 MET A N 1
ATOM 1591 C CA . MET A 1 196 ? -16.629 -5.098 16.593 1.00 66.62 196 MET A CA 1
ATOM 1592 C C . MET A 1 196 ? -17.971 -5.819 16.793 1.00 66.62 196 MET A C 1
ATOM 1594 O O . MET A 1 196 ? -18.950 -5.485 16.120 1.00 66.62 196 MET A O 1
ATOM 1598 N N . PRO A 1 197 ? -18.067 -6.767 17.749 1.00 66.38 197 PRO A N 1
ATOM 1599 C CA . PRO A 1 197 ? -19.352 -7.345 18.101 1.00 66.38 197 PRO A CA 1
ATOM 1600 C C . PRO A 1 197 ? -20.297 -6.228 18.566 1.00 66.38 197 PRO A C 1
ATOM 1602 O O . PRO A 1 197 ? -19.839 -5.250 19.175 1.00 66.38 197 PRO A O 1
ATOM 1605 N N . PRO A 1 198 ? -21.611 -6.350 18.295 1.00 68.06 198 PRO A N 1
ATOM 1606 C CA . PRO A 1 198 ? -22.575 -5.359 18.742 1.00 68.06 198 PRO A CA 1
ATOM 1607 C C . PRO A 1 198 ? -22.412 -5.156 20.245 1.00 68.06 198 PRO A C 1
ATOM 1609 O O . PRO A 1 198 ? -22.258 -6.120 21.001 1.00 68.06 198 PRO A O 1
ATOM 1612 N N . LYS A 1 199 ? -22.399 -3.886 20.668 1.00 66.56 199 LYS A N 1
ATOM 1613 C CA . LYS A 1 199 ? -22.239 -3.530 22.078 1.00 66.56 199 LYS A CA 1
ATOM 1614 C C . LYS A 1 199 ? -23.241 -4.356 22.893 1.00 66.56 199 LYS A C 1
ATOM 1616 O O . LYS A 1 199 ? -24.431 -4.280 22.584 1.00 66.56 199 LYS A O 1
ATOM 1621 N N . PRO A 1 200 ? -22.796 -5.129 23.900 1.00 70.38 200 PRO A N 1
ATOM 1622 C CA . PRO A 1 200 ? -23.699 -5.978 24.657 1.00 70.38 200 PRO A CA 1
ATOM 1623 C C . PRO A 1 200 ? -24.778 -5.103 25.295 1.00 70.38 200 PRO A C 1
ATOM 1625 O O . PRO A 1 200 ? -24.486 -4.207 26.092 1.00 70.38 200 PRO A O 1
ATOM 1628 N N . THR A 1 201 ? -26.024 -5.334 24.900 1.00 63.94 201 THR A N 1
ATOM 1629 C CA . THR A 1 201 ? -27.194 -4.744 25.538 1.00 63.94 201 THR A CA 1
ATOM 1630 C C . THR A 1 201 ? -27.507 -5.588 26.762 1.00 63.94 201 THR A C 1
ATOM 1632 O O . THR A 1 201 ? -27.818 -6.770 26.640 1.00 63.94 201 THR A O 1
ATOM 1635 N N . LEU A 1 202 ? -27.370 -4.999 27.949 1.00 67.25 202 LEU A N 1
ATOM 1636 C CA . LEU A 1 202 ? -27.825 -5.633 29.180 1.00 67.25 202 LEU A CA 1
ATOM 1637 C C . LEU A 1 202 ? -29.356 -5.645 29.150 1.00 67.25 202 LEU A C 1
ATOM 1639 O O . LEU A 1 202 ? -29.977 -4.619 29.411 1.00 67.25 202 LEU A O 1
ATOM 1643 N N . ASP A 1 203 ? -29.947 -6.789 28.811 1.00 66.94 203 ASP A N 1
ATOM 1644 C CA . ASP A 1 203 ? -31.382 -7.046 28.964 1.00 66.94 203 ASP A CA 1
ATOM 1645 C C . ASP A 1 203 ? -31.667 -7.394 30.432 1.00 66.94 203 ASP A C 1
ATOM 1647 O O . ASP A 1 203 ? -31.954 -8.528 30.802 1.00 66.94 203 ASP A O 1
ATOM 1651 N N . ILE A 1 204 ? -31.406 -6.430 31.314 1.00 69.19 204 ILE A N 1
ATOM 1652 C CA . ILE A 1 204 ? -31.631 -6.559 32.751 1.00 69.19 204 ILE A CA 1
ATOM 1653 C C . ILE A 1 204 ? -32.581 -5.440 33.135 1.00 69.19 204 ILE A C 1
ATOM 1655 O O . ILE A 1 204 ? -32.277 -4.265 32.905 1.00 69.19 204 ILE A O 1
ATOM 1659 N N . ASP A 1 205 ? -33.701 -5.790 33.762 1.00 81.62 205 ASP A N 1
ATOM 1660 C CA . ASP A 1 205 ? -34.564 -4.793 34.374 1.00 81.62 205 ASP A CA 1
ATOM 1661 C C . ASP A 1 205 ? -33.772 -4.052 35.466 1.00 81.62 205 ASP A C 1
ATOM 1663 O O . ASP A 1 205 ? -33.416 -4.578 36.527 1.00 81.62 205 ASP A O 1
ATOM 1667 N N . MET A 1 206 ? -33.455 -2.788 35.182 1.00 83.31 206 MET A N 1
ATOM 1668 C CA . MET A 1 206 ? -32.696 -1.924 36.080 1.00 83.31 206 MET A CA 1
ATOM 1669 C C . MET A 1 206 ? -33.416 -1.706 37.416 1.00 83.31 206 MET A C 1
ATOM 1671 O O . MET A 1 206 ? -32.753 -1.382 38.409 1.00 83.31 206 MET A O 1
ATOM 1675 N N . ALA A 1 207 ? -34.741 -1.870 37.467 1.00 86.31 207 ALA A N 1
ATOM 1676 C CA . ALA A 1 207 ? -35.505 -1.825 38.706 1.00 86.31 207 ALA A CA 1
ATOM 1677 C C . ALA A 1 207 ? -35.225 -3.062 39.570 1.00 86.31 207 ALA A C 1
ATOM 1679 O O . ALA A 1 207 ? -34.884 -2.911 40.749 1.00 86.31 207 ALA A O 1
ATOM 1680 N N . GLU A 1 208 ? -35.260 -4.259 38.981 1.00 87.00 208 GLU A N 1
ATOM 1681 C CA . GLU A 1 208 ? -34.931 -5.511 39.670 1.00 87.00 208 GLU A CA 1
ATOM 1682 C C . GLU A 1 208 ? -33.481 -5.521 40.159 1.00 87.00 208 GLU A C 1
ATOM 1684 O O . GLU A 1 208 ? -33.222 -5.849 41.317 1.00 87.00 208 GLU A O 1
ATOM 1689 N N . PHE A 1 209 ? -32.525 -5.061 39.342 1.00 88.25 209 PHE A N 1
ATOM 1690 C CA . PHE A 1 209 ? -31.124 -4.972 39.763 1.00 88.25 209 PHE A CA 1
ATOM 1691 C C . PHE A 1 209 ? -30.940 -4.049 40.975 1.00 88.25 209 PHE A C 1
ATOM 1693 O O . PHE A 1 209 ? -30.233 -4.386 41.929 1.00 88.25 209 PHE A O 1
ATOM 1700 N N . ARG A 1 210 ? -31.588 -2.876 40.974 1.00 89.94 210 ARG A N 1
ATOM 1701 C CA . ARG A 1 210 ? -31.541 -1.942 42.113 1.00 89.94 210 ARG A CA 1
ATOM 1702 C C . ARG A 1 210 ? -32.177 -2.552 43.358 1.00 89.94 210 ARG A C 1
ATOM 1704 O O . ARG A 1 210 ? -31.627 -2.405 44.450 1.00 89.94 210 ARG A O 1
ATOM 1711 N N . TYR A 1 211 ? -33.299 -3.249 43.197 1.00 93.62 211 TYR A N 1
ATOM 1712 C CA . TYR A 1 211 ? -33.972 -3.945 44.287 1.00 93.62 211 TYR A CA 1
ATOM 1713 C C . TYR A 1 211 ? -33.080 -5.037 44.895 1.00 93.62 211 TYR A C 1
ATOM 1715 O O . TYR A 1 211 ? -32.816 -5.021 46.101 1.00 93.62 211 TYR A O 1
ATOM 1723 N N . MET A 1 212 ? -32.521 -5.909 44.055 1.00 92.69 212 MET A N 1
ATOM 1724 C CA . MET A 1 212 ? -31.620 -6.988 44.465 1.00 92.69 212 MET A CA 1
ATOM 1725 C C . MET A 1 212 ? -30.342 -6.457 45.117 1.00 92.69 212 MET A C 1
ATOM 1727 O O . MET A 1 212 ? -29.899 -6.984 46.138 1.00 92.69 212 MET A O 1
ATOM 1731 N N . ARG A 1 213 ? -29.777 -5.359 44.602 1.00 93.12 213 ARG A N 1
ATOM 1732 C CA . ARG A 1 213 ? -28.620 -4.689 45.213 1.00 93.12 213 ARG A CA 1
ATOM 1733 C C . ARG A 1 213 ? -28.933 -4.184 46.619 1.00 93.12 213 ARG A C 1
ATOM 1735 O O . ARG A 1 213 ? -28.132 -4.382 47.530 1.00 93.12 213 ARG A O 1
ATOM 1742 N N . ASN A 1 214 ? -30.087 -3.548 46.808 1.00 95.25 214 ASN A N 1
ATOM 1743 C CA . ASN A 1 214 ? -30.501 -3.046 48.117 1.00 95.25 214 ASN A CA 1
ATOM 1744 C C . ASN A 1 214 ? -30.739 -4.187 49.113 1.00 95.25 214 ASN A C 1
ATOM 1746 O O . ASN A 1 214 ? -30.362 -4.068 50.279 1.00 95.25 214 ASN A O 1
ATOM 1750 N N . LEU A 1 215 ? -31.322 -5.302 48.661 1.00 95.62 215 LEU A N 1
ATOM 1751 C CA . LEU A 1 215 ? -31.453 -6.513 49.472 1.00 95.62 215 LEU A CA 1
ATOM 1752 C C . LEU A 1 215 ? -30.087 -7.076 49.870 1.00 95.62 215 LEU A C 1
ATOM 1754 O O . LEU A 1 215 ? -29.867 -7.347 51.047 1.00 95.62 215 LEU A O 1
ATOM 1758 N N . MET A 1 216 ? -29.152 -7.185 48.924 1.00 95.81 216 MET A N 1
ATOM 1759 C CA . MET A 1 216 ? -27.800 -7.677 49.195 1.00 95.81 216 MET A CA 1
ATOM 1760 C C . MET A 1 216 ? -27.083 -6.821 50.246 1.00 95.81 216 MET A C 1
ATOM 1762 O O . MET A 1 216 ? -26.475 -7.372 51.161 1.00 95.81 216 MET A O 1
ATOM 1766 N N . ILE A 1 217 ? -27.186 -5.489 50.157 1.00 95.50 217 ILE A N 1
ATOM 1767 C CA . ILE A 1 217 ? -26.595 -4.572 51.145 1.00 95.50 217 ILE A CA 1
ATOM 1768 C C . ILE A 1 217 ? -27.191 -4.827 52.535 1.00 95.50 217 ILE A C 1
ATOM 1770 O O . ILE A 1 217 ? -26.446 -5.033 53.489 1.00 95.50 217 ILE A O 1
ATOM 1774 N N . LYS A 1 218 ? -28.524 -4.917 52.645 1.00 96.31 218 LYS A N 1
ATOM 1775 C CA . LYS A 1 218 ? -29.197 -5.201 53.924 1.00 96.31 218 LYS A CA 1
ATOM 1776 C C . LYS A 1 218 ? -28.765 -6.540 54.523 1.00 96.31 218 LYS A C 1
ATOM 1778 O O . LYS A 1 218 ? -28.523 -6.622 55.724 1.00 96.31 218 LYS A O 1
ATOM 1783 N N . VAL A 1 219 ? -28.656 -7.583 53.698 1.00 96.12 219 VAL A N 1
ATOM 1784 C CA . VAL A 1 219 ? -28.193 -8.908 54.137 1.00 96.12 219 VAL A CA 1
ATOM 1785 C C . VAL A 1 219 ? -26.742 -8.844 54.612 1.00 96.12 219 VAL A C 1
ATOM 1787 O O . VAL A 1 219 ? -26.421 -9.414 55.652 1.00 96.12 219 VAL A O 1
ATOM 1790 N N . GLN A 1 220 ? -25.869 -8.122 53.905 1.00 94.25 220 GLN A N 1
ATOM 1791 C CA . GLN A 1 220 ? -24.474 -7.944 54.312 1.00 94.25 220 GLN A CA 1
ATOM 1792 C C . GLN A 1 220 ? -24.342 -7.184 55.633 1.00 94.25 220 GLN A C 1
ATOM 1794 O O . GLN A 1 220 ? -23.543 -7.588 56.477 1.00 94.25 220 GLN A O 1
ATOM 1799 N N . ASP A 1 221 ? -25.123 -6.126 55.843 1.00 94.69 221 ASP A N 1
ATOM 1800 C CA . ASP A 1 221 ? -25.098 -5.371 57.097 1.00 94.69 221 ASP A CA 1
ATOM 1801 C C . ASP A 1 221 ? -25.581 -6.231 58.271 1.00 94.69 221 ASP A C 1
ATOM 1803 O O . ASP A 1 221 ? -24.911 -6.300 59.301 1.00 94.69 221 ASP A O 1
ATOM 1807 N N . LYS A 1 222 ? -26.663 -6.999 58.085 1.00 94.31 222 LYS A N 1
ATOM 1808 C CA . LYS A 1 222 ? -27.137 -7.954 59.099 1.00 94.31 222 LYS A CA 1
ATOM 1809 C C . LYS A 1 222 ? -26.121 -9.061 59.375 1.00 94.31 222 LYS A C 1
ATOM 1811 O O . LYS A 1 222 ? -25.891 -9.405 60.530 1.00 94.31 222 LYS A O 1
ATOM 1816 N N . ALA A 1 223 ? -25.457 -9.583 58.346 1.00 94.06 223 ALA A N 1
ATOM 1817 C CA . ALA A 1 223 ? -24.395 -10.570 58.517 1.00 94.06 223 ALA A CA 1
ATOM 1818 C C . ALA A 1 223 ? -23.194 -9.999 59.293 1.00 94.06 223 ALA A C 1
ATOM 1820 O O . ALA A 1 223 ? -22.613 -10.698 60.124 1.00 94.06 223 ALA A O 1
ATOM 1821 N N . ARG A 1 224 ? -22.835 -8.724 59.073 1.00 93.62 224 ARG A N 1
ATOM 1822 C CA . ARG A 1 224 ? -21.803 -8.038 59.866 1.00 93.62 224 ARG A CA 1
ATOM 1823 C C . ARG A 1 224 ? -22.229 -7.887 61.321 1.00 93.62 224 ARG A C 1
ATOM 1825 O O . ARG A 1 224 ? -21.419 -8.182 62.193 1.00 93.62 224 ARG A O 1
ATOM 1832 N N . GLU A 1 225 ? -23.470 -7.479 61.587 1.00 92.62 225 GLU A N 1
ATOM 1833 C CA . GLU A 1 225 ? -24.007 -7.378 62.951 1.00 92.62 225 GLU A CA 1
ATOM 1834 C C . GLU A 1 225 ? -23.923 -8.729 63.676 1.00 92.62 225 GLU A C 1
ATOM 1836 O O . GLU A 1 225 ? -23.312 -8.813 64.742 1.00 92.62 225 GLU A O 1
ATOM 1841 N N . ILE A 1 226 ? -24.421 -9.807 63.061 1.00 92.50 226 ILE A N 1
ATOM 1842 C CA . ILE A 1 226 ? -24.348 -11.165 63.627 1.00 92.50 226 ILE A CA 1
ATOM 1843 C C . ILE A 1 226 ? -22.896 -11.555 63.911 1.00 92.50 226 ILE A C 1
ATOM 1845 O O . ILE A 1 226 ? -22.582 -12.026 65.002 1.00 92.50 226 ILE A O 1
ATOM 1849 N N . LYS A 1 227 ? -21.989 -11.294 62.964 1.00 92.75 227 LYS A N 1
ATOM 1850 C CA . LYS A 1 227 ? -20.566 -11.582 63.142 1.00 92.75 227 LYS A CA 1
ATOM 1851 C C . LYS A 1 227 ? -19.961 -10.799 64.310 1.00 92.75 227 LYS A C 1
ATOM 1853 O O . LYS A 1 227 ? -19.186 -11.352 65.081 1.00 92.75 227 LYS A O 1
ATOM 1858 N N . THR A 1 228 ? -20.329 -9.530 64.497 1.00 92.12 228 THR A N 1
ATOM 1859 C CA . THR A 1 228 ? -19.854 -8.748 65.653 1.00 92.12 228 THR A CA 1
ATOM 1860 C C . THR A 1 228 ? -20.383 -9.279 66.983 1.00 92.12 228 THR A C 1
ATOM 1862 O O . THR A 1 228 ? -19.629 -9.317 67.959 1.00 92.12 228 THR A O 1
ATOM 1865 N N . LEU A 1 229 ? -21.640 -9.727 67.023 1.00 90.69 229 LEU A N 1
ATOM 1866 C CA . LEU A 1 229 ? -22.228 -10.333 68.216 1.00 90.69 229 LEU A CA 1
ATOM 1867 C C . LEU A 1 229 ? -21.529 -11.655 68.561 1.00 90.69 229 LEU A C 1
ATOM 1869 O O . LEU A 1 229 ? -21.141 -11.851 69.711 1.00 90.69 229 LEU A O 1
ATOM 1873 N N . GLN A 1 230 ? -21.283 -12.506 67.562 1.00 87.06 230 GLN A N 1
ATOM 1874 C CA . GLN A 1 230 ? -20.621 -13.803 67.730 1.00 87.06 230 GLN A CA 1
ATOM 1875 C C . GLN A 1 230 ? -19.135 -13.693 68.089 1.00 87.06 230 GLN A C 1
ATOM 1877 O O . GLN A 1 230 ? -18.689 -14.373 69.010 1.00 87.06 230 GLN A O 1
ATOM 1882 N N . ASP A 1 231 ? -18.375 -12.839 67.400 1.00 89.75 231 ASP A N 1
ATOM 1883 C CA . ASP A 1 231 ? -16.910 -12.819 67.518 1.00 89.75 231 ASP A CA 1
ATOM 1884 C C . ASP A 1 231 ? -16.408 -11.899 68.641 1.00 89.75 231 ASP A C 1
ATOM 1886 O O . ASP A 1 231 ? -15.293 -12.077 69.132 1.00 89.75 231 ASP A O 1
ATOM 1890 N N . LYS A 1 232 ? -17.193 -10.888 69.047 1.00 89.00 232 LYS A N 1
ATOM 1891 C CA . LYS A 1 232 ? -16.771 -9.900 70.058 1.00 89.00 232 LYS A CA 1
ATOM 1892 C C . LYS A 1 232 ? -17.640 -9.920 71.307 1.00 89.00 232 LYS A C 1
ATOM 1894 O O . LYS A 1 232 ? -17.110 -10.087 72.402 1.00 89.00 232 LYS A O 1
ATOM 1899 N N . VAL A 1 233 ? -18.955 -9.757 71.160 1.00 88.12 233 VAL A N 1
ATOM 1900 C CA . VAL A 1 233 ? -19.853 -9.522 72.306 1.00 88.12 233 VAL A CA 1
ATOM 1901 C C . VAL A 1 233 ? -20.061 -10.791 73.134 1.00 88.12 233 VAL A C 1
ATOM 1903 O O . VAL A 1 233 ? -19.855 -10.772 74.346 1.00 88.12 233 VAL A O 1
ATOM 1906 N N . LEU A 1 234 ? -20.399 -11.915 72.497 1.00 88.81 234 LEU A N 1
ATOM 1907 C CA . LEU A 1 234 ? -20.603 -13.200 73.174 1.00 88.81 234 LEU A CA 1
ATOM 1908 C C . LEU A 1 234 ? -19.354 -13.685 73.939 1.00 88.81 234 LEU A C 1
ATOM 1910 O O . LEU A 1 234 ? -19.491 -14.066 75.105 1.00 88.81 234 LEU A O 1
ATOM 1914 N N . PRO A 1 235 ? -18.135 -13.657 73.361 1.00 90.12 235 PRO A N 1
ATOM 1915 C CA . PRO A 1 235 ? -16.912 -14.021 74.073 1.00 90.12 235 PRO A CA 1
ATOM 1916 C C . PRO A 1 235 ? -16.625 -13.102 75.261 1.00 90.12 235 PRO A C 1
ATOM 1918 O O . PRO A 1 235 ? -16.295 -13.597 76.337 1.00 90.12 235 PRO A O 1
ATOM 1921 N N . GLN A 1 236 ? -16.814 -11.786 75.105 1.00 88.38 236 GLN A N 1
ATOM 1922 C CA . GLN A 1 236 ? -16.629 -10.820 76.193 1.00 88.38 236 GLN A CA 1
ATOM 1923 C C . GLN A 1 236 ? -17.608 -11.063 77.345 1.00 88.38 236 GLN A C 1
ATOM 1925 O O . GLN A 1 236 ? -17.192 -11.072 78.501 1.00 88.38 236 GLN A O 1
ATOM 1930 N N . LEU A 1 237 ? -18.887 -11.323 77.054 1.00 86.62 237 LEU A N 1
ATOM 1931 C CA . LEU A 1 237 ? -19.884 -11.646 78.078 1.00 86.62 237 LEU A CA 1
ATOM 1932 C C . LEU A 1 237 ? -19.563 -12.967 78.793 1.00 86.62 237 LEU A C 1
ATOM 1934 O O . LEU A 1 237 ? -19.666 -13.046 80.018 1.00 86.62 237 LEU A O 1
ATOM 1938 N N . LYS A 1 238 ? -19.118 -13.995 78.056 1.00 86.19 238 LYS A N 1
ATOM 1939 C CA . LYS A 1 238 ? -18.661 -15.268 78.642 1.00 86.19 238 LYS A CA 1
ATOM 1940 C C . LYS A 1 238 ? -17.428 -15.084 79.528 1.00 86.19 238 LYS A C 1
ATOM 1942 O O . LYS A 1 238 ? -17.342 -15.712 80.581 1.00 86.19 238 LYS A O 1
ATOM 1947 N N . GLN A 1 239 ? -16.502 -14.214 79.133 1.00 86.88 239 GLN A N 1
ATOM 1948 C CA . GLN A 1 239 ? -15.318 -13.889 79.924 1.00 86.88 239 GLN A CA 1
ATOM 1949 C C . GLN A 1 239 ? -15.689 -13.112 81.197 1.00 86.88 239 GLN A C 1
ATOM 1951 O O . GLN A 1 239 ? -15.295 -13.513 82.285 1.00 86.88 239 GLN A O 1
ATOM 1956 N N . GLN A 1 240 ? -16.572 -12.111 81.104 1.00 84.06 240 GLN A N 1
ATOM 1957 C CA . GLN A 1 240 ? -17.117 -11.399 82.271 1.00 84.06 240 GLN A CA 1
ATOM 1958 C C . GLN A 1 240 ? -17.855 -12.332 83.247 1.00 84.06 240 GLN A C 1
ATOM 1960 O O . GLN A 1 240 ? -17.754 -12.177 84.469 1.00 84.06 240 GLN A O 1
ATOM 1965 N N . LEU A 1 241 ? -18.580 -13.329 82.730 1.00 84.69 241 LEU A N 1
ATOM 1966 C CA . LEU A 1 241 ? -19.201 -14.371 83.551 1.00 84.69 241 LEU A CA 1
ATOM 1967 C C . LEU A 1 241 ? -18.147 -15.247 84.255 1.00 84.69 241 LEU A C 1
ATOM 1969 O O . LEU A 1 241 ? -18.320 -15.609 85.421 1.00 84.69 241 LEU A O 1
ATOM 1973 N N . ALA A 1 242 ? -17.046 -15.576 83.574 1.00 82.75 242 ALA A N 1
ATOM 1974 C CA . ALA A 1 242 ? -15.948 -16.354 84.143 1.00 82.75 242 ALA A CA 1
ATOM 1975 C C . ALA A 1 242 ? -15.162 -15.582 85.222 1.00 82.75 242 ALA A C 1
ATOM 1977 O O . ALA A 1 242 ? -14.770 -16.187 86.225 1.00 82.75 242 ALA A O 1
ATOM 1978 N N . ASP A 1 243 ? -14.984 -14.271 85.045 1.00 83.50 243 ASP A N 1
ATOM 1979 C CA . ASP A 1 243 ? -14.232 -13.386 85.946 1.00 83.50 243 ASP A CA 1
ATOM 1980 C C . ASP A 1 243 ? -15.027 -13.009 87.206 1.00 83.50 243 ASP A C 1
ATOM 1982 O O . ASP A 1 243 ? -14.464 -12.789 88.280 1.00 83.50 243 ASP A O 1
ATOM 1986 N N . THR A 1 244 ? -16.361 -12.997 87.129 1.00 78.50 244 THR A N 1
ATOM 1987 C CA . THR A 1 244 ? -17.239 -12.783 88.288 1.00 78.50 244 THR A CA 1
ATOM 1988 C C . THR A 1 244 ? -17.307 -14.038 89.169 1.00 78.50 244 THR A C 1
ATOM 1990 O O . THR A 1 244 ? -18.335 -14.702 89.263 1.00 78.50 244 THR A O 1
ATOM 1993 N N . LYS A 1 245 ? -16.212 -14.403 89.850 1.00 68.12 245 LYS A N 1
ATOM 1994 C CA . LYS A 1 245 ? -16.148 -15.493 90.847 1.00 68.12 245 LYS A CA 1
ATOM 1995 C C . LYS A 1 245 ? -16.120 -14.943 92.277 1.00 68.12 245 LYS A C 1
ATOM 1997 O O . LYS A 1 245 ? -15.144 -14.340 92.693 1.00 68.12 245 LYS A O 1
ATOM 2002 N N . GLY A 1 246 ? -17.200 -15.158 93.038 1.00 68.12 246 GLY A N 1
ATOM 2003 C CA . GLY A 1 246 ? -17.301 -14.777 94.455 1.00 68.12 246 GLY A CA 1
ATOM 2004 C C . GLY A 1 246 ? -18.657 -15.132 95.082 1.00 68.12 246 GLY A C 1
ATOM 2005 O O . GLY A 1 246 ? -19.677 -15.120 94.393 1.00 68.12 246 GLY A O 1
ATOM 2006 N N . LEU A 1 247 ? -18.670 -15.437 96.388 1.00 65.88 247 LEU A N 1
ATOM 2007 C CA . LEU A 1 247 ? -19.825 -15.983 97.131 1.00 65.88 247 LEU A CA 1
ATOM 2008 C C . LEU A 1 247 ? -21.080 -15.077 97.095 1.00 65.88 247 LEU A C 1
ATOM 2010 O O . LEU A 1 247 ? -22.201 -15.573 97.127 1.00 65.88 247 LEU A O 1
ATOM 2014 N N . PHE A 1 248 ? -20.904 -13.757 96.953 1.00 68.50 248 PHE A N 1
ATOM 2015 C CA . PHE A 1 248 ? -21.989 -12.758 96.960 1.00 68.50 248 PHE A CA 1
ATOM 2016 C C . PHE A 1 248 ? -22.410 -12.254 95.563 1.00 68.50 248 PHE A C 1
ATOM 2018 O O . PHE A 1 248 ? -23.274 -11.388 95.448 1.00 68.50 248 PHE A O 1
ATOM 2025 N N . LYS A 1 249 ? -21.849 -12.804 94.477 1.00 76.12 249 LYS A N 1
ATOM 2026 C CA . LYS A 1 249 ? -22.066 -12.331 93.090 1.00 76.12 249 LYS A CA 1
ATOM 2027 C C . LYS A 1 249 ? -23.211 -13.032 92.336 1.00 76.12 249 LYS A C 1
ATOM 2029 O O . LYS A 1 249 ? -23.320 -12.934 91.115 1.00 76.12 249 LYS A O 1
ATOM 2034 N N . GLY A 1 250 ? -24.094 -13.740 93.044 1.00 74.69 250 GLY A N 1
ATOM 2035 C CA . GLY A 1 250 ? -25.136 -14.584 92.438 1.00 74.69 250 GLY A CA 1
ATOM 2036 C C . GLY A 1 250 ? -26.162 -13.843 91.566 1.00 74.69 250 GLY A C 1
ATOM 2037 O O . GLY A 1 250 ? -26.585 -14.380 90.543 1.00 74.69 250 GLY A O 1
ATOM 2038 N N . LYS A 1 251 ? -26.541 -12.606 91.923 1.00 80.44 251 LYS A N 1
ATOM 2039 C CA . LYS A 1 251 ? -27.464 -11.787 91.108 1.00 80.44 251 LYS A CA 1
ATOM 2040 C C . LYS A 1 251 ? -26.826 -11.327 89.793 1.00 80.44 251 LYS A C 1
ATOM 2042 O O . LYS A 1 251 ? -27.460 -11.431 88.748 1.00 80.44 251 LYS A O 1
ATOM 2047 N N . GLU A 1 252 ? -25.577 -10.866 89.838 1.00 79.44 252 GLU A N 1
ATOM 2048 C CA . GLU A 1 252 ? -24.838 -10.392 88.657 1.00 79.44 252 GLU A CA 1
ATOM 2049 C C . GLU A 1 252 ? -24.584 -11.526 87.655 1.00 79.44 252 GLU A C 1
ATOM 2051 O O . GLU A 1 252 ? -24.762 -11.338 86.454 1.00 79.44 252 GLU A O 1
ATOM 2056 N N . ARG A 1 253 ? -24.275 -12.734 88.143 1.00 79.06 253 ARG A N 1
ATOM 2057 C CA . ARG A 1 253 ? -24.123 -13.926 87.294 1.00 79.06 253 ARG A CA 1
ATOM 2058 C C . ARG A 1 253 ? -25.395 -14.301 86.552 1.00 79.06 253 ARG A C 1
ATOM 2060 O O . ARG A 1 253 ? -25.350 -14.476 85.342 1.00 79.06 253 ARG A O 1
ATOM 2067 N N . LYS A 1 254 ? -26.531 -14.373 87.255 1.00 80.94 254 LYS A N 1
ATOM 2068 C CA . LYS A 1 254 ? -27.821 -14.674 86.614 1.00 80.94 254 LYS A CA 1
ATOM 2069 C C . LYS A 1 254 ? -28.173 -13.633 85.550 1.00 80.94 254 LYS A C 1
ATOM 2071 O O . LYS A 1 254 ? -28.671 -13.998 84.494 1.00 80.94 254 LYS A O 1
ATOM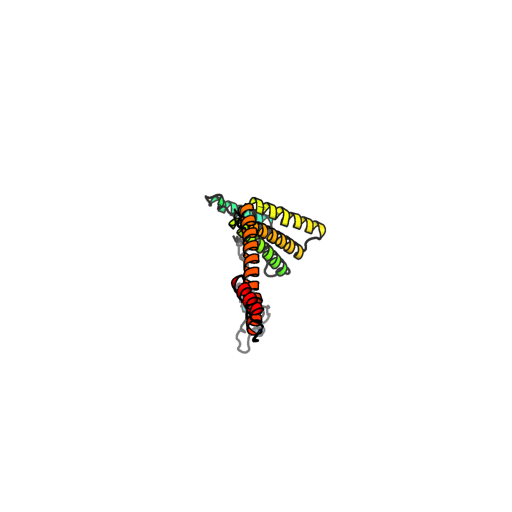 2076 N N . ALA A 1 255 ? -27.874 -12.356 85.793 1.00 83.56 255 ALA A N 1
ATOM 2077 C CA . ALA A 1 255 ? -28.088 -11.302 84.803 1.00 83.56 255 ALA A CA 1
ATOM 2078 C C . ALA A 1 255 ? -27.183 -11.458 83.563 1.00 83.56 255 ALA A C 1
ATOM 2080 O O . ALA A 1 255 ? -27.642 -11.235 82.445 1.00 83.56 255 ALA A O 1
ATOM 2081 N N . LEU A 1 256 ? -25.919 -11.862 83.736 1.00 82.75 256 LEU A N 1
ATOM 2082 C CA . LEU A 1 256 ? -24.998 -12.138 82.625 1.00 82.75 256 LEU A CA 1
ATOM 2083 C C . LEU A 1 256 ? -25.381 -13.409 81.847 1.00 82.75 256 LEU A C 1
ATOM 2085 O O . LEU A 1 256 ? -25.319 -13.406 80.623 1.00 82.75 256 LEU A O 1
ATOM 2089 N N . GLU A 1 257 ? -25.835 -14.466 82.522 1.00 80.25 257 GLU A N 1
ATOM 2090 C CA . GLU A 1 257 ? -26.327 -15.697 81.881 1.00 80.25 257 GLU A CA 1
ATOM 2091 C C . GLU A 1 257 ? -27.585 -15.460 81.040 1.00 80.25 257 GLU A C 1
ATOM 2093 O O . GLU A 1 257 ? -27.709 -16.021 79.951 1.00 80.25 257 GLU A O 1
ATOM 2098 N N . VAL A 1 258 ? -28.507 -14.619 81.520 1.00 86.56 258 VAL A N 1
ATOM 2099 C CA . VAL A 1 258 ? -29.694 -14.211 80.753 1.00 86.56 258 VAL A CA 1
ATOM 2100 C C . VAL A 1 258 ? -29.277 -13.411 79.521 1.00 86.56 258 VAL A C 1
ATOM 2102 O O . VAL A 1 258 ? -29.673 -13.765 78.416 1.00 86.56 258 VAL A O 1
ATOM 2105 N N . LYS A 1 259 ? -28.380 -12.428 79.676 1.00 82.94 259 LYS A N 1
ATOM 2106 C CA . LYS A 1 259 ? -27.863 -11.643 78.543 1.00 82.94 259 LYS A CA 1
ATOM 2107 C C . LYS A 1 259 ? -27.165 -12.504 77.489 1.00 82.94 259 LYS A C 1
ATOM 2109 O O . LYS A 1 259 ? -27.355 -12.266 76.307 1.00 82.94 259 LYS A O 1
ATOM 2114 N N . ILE A 1 260 ? -26.399 -13.522 77.887 1.00 83.81 260 ILE A N 1
ATOM 2115 C CA . ILE A 1 260 ? -25.751 -14.459 76.949 1.00 83.81 260 ILE A CA 1
ATOM 2116 C C . ILE A 1 260 ? -26.774 -15.317 76.192 1.00 83.81 260 ILE A C 1
ATOM 2118 O O . ILE A 1 260 ? -26.506 -15.698 75.061 1.00 83.81 260 ILE A O 1
ATOM 2122 N N . LYS A 1 261 ? -27.922 -15.649 76.795 1.00 82.69 261 LYS A N 1
ATOM 2123 C CA . LYS A 1 261 ? -28.993 -16.400 76.115 1.00 82.69 261 LYS A CA 1
ATOM 2124 C C . LYS A 1 261 ? -29.816 -15.538 75.158 1.00 82.69 261 LYS A C 1
ATOM 2126 O O . LYS A 1 261 ? -30.386 -16.077 74.217 1.00 82.69 261 LYS A O 1
ATOM 2131 N N . GLU A 1 262 ? -29.912 -14.242 75.432 1.00 81.12 262 GLU A N 1
ATOM 2132 C CA . GLU A 1 262 ? -30.644 -13.270 74.611 1.00 81.12 262 GLU A CA 1
ATOM 2133 C C . GLU A 1 262 ? -29.816 -12.713 73.437 1.00 81.12 262 GLU A C 1
ATOM 2135 O O . GLU A 1 262 ? -30.397 -12.125 72.526 1.00 81.12 262 GLU A O 1
ATOM 2140 N N . THR A 1 263 ? -28.486 -12.888 73.458 1.00 76.12 263 THR A N 1
ATOM 2141 C CA . THR A 1 263 ? -27.535 -12.406 72.433 1.00 76.12 263 THR A CA 1
ATOM 2142 C C . THR A 1 263 ? -27.165 -13.509 71.449 1.00 76.12 263 THR A C 1
ATOM 2144 O O . THR A 1 263 ? -27.102 -13.212 70.236 1.00 76.12 263 THR A O 1
#

Secondary structure (DSSP, 8-state):
-------SPEEEEEEEEE-SS-EEE-TTS-EES-HHHHB-TTSSBPTT-EEEPTT-EEEEEEEPPPPGGGGSHHHHHHHHHHHHHHHHTT-SSGGGS--TT-TTSSSPPPPPPPTT-TTHHHHHHHHHHHHHHHHHHHHHHHTT--HHHHHHHIIIIIIIHHHHHHHHH---HHHHHHHHHHHHHHHHHHHHHHHSPPPP-----HHHHHHHHHHHHHHHHHHHHHHHIIIIIHHHHHHHHHH--STT-HHHHHHHHHHHHH-